Protein AF-A0A926XK43-F1 (afdb_monomer)

Secondary structure (DSSP, 8-state):
--HHHHHHHHHTT---------PPPHHHHHHHHHHHHHHHHHHHHHHHHHHHHHHHHHHHHHHHHHHHHHHHHHHHHHHTEEEE--TTHHHHSPP-SSTTT--SGGGSTTTT--BTTB-TTTEEEEEEEEEEEEEEEEEES--TTSS---TTSGGGGGGEEEEEEEEEEEEEEEE---TTSSS-SSEEEEEEEEEPPPB-TTSPBPPSS-TTTSPPTT-----TTSS-SSHHHHHTT----SSPPPGGGEEEEEEEE------TTTGGGTSPPPPP-B-TTS-BS-EE-----TT---TTEEEEEETTTTEEEEEEEB-THHHHS---TT-GGGSHHHHHHTGGGS-EEEEEEE-S-PPP-

Solvent-accessible surface area (backbone atoms only — not comparable to full-atom values): 19856 Å² total; per-residue (Å²): 139,64,69,68,58,54,58,52,58,61,59,66,69,66,64,76,76,71,73,72,80,75,68,80,50,74,65,56,55,50,50,51,51,52,52,47,51,68,52,50,53,58,52,52,52,50,50,53,54,48,51,53,48,51,53,51,52,48,33,32,53,53,37,42,52,52,42,43,52,44,40,53,51,52,39,58,54,38,37,34,16,37,43,46,52,41,36,63,55,24,54,70,23,45,62,38,94,50,27,90,65,13,0,36,30,52,58,34,72,28,70,62,46,67,42,61,92,33,33,74,92,33,40,36,72,39,48,42,32,33,28,63,43,80,35,74,31,58,41,53,70,60,75,88,71,88,59,78,59,59,33,83,39,82,92,35,38,92,52,23,36,66,44,76,31,53,29,48,37,37,35,26,49,29,50,58,86,65,94,81,54,100,62,68,61,34,16,30,37,35,38,36,54,36,30,50,36,46,59,47,99,86,68,48,66,50,72,90,90,46,92,84,37,39,56,35,55,27,48,51,85,78,56,85,85,50,72,51,97,43,71,65,27,18,62,14,47,43,60,55,35,103,45,71,68,57,57,78,34,48,43,82,72,45,68,37,24,30,63,60,67,33,56,83,93,55,36,77,81,67,48,83,80,66,72,88,46,64,49,100,83,71,45,58,56,46,38,62,26,69,37,72,47,84,93,34,36,35,62,18,54,35,29,30,28,25,51,93,73,29,31,39,36,41,40,41,21,27,27,19,52,54,76,81,43,80,57,54,94,85,56,76,68,75,37,80,70,46,43,65,78,44,47,85,30,42,43,72,30,75,38,77,35,55,28,70,40,66,77,78,132

Mean predicted aligned error: 11.24 Å

Sequence (361 aa):
METLKFLIATRLKQVKVSQSSDGFTLIEILVALLIAFFVITPLLGLAVNLLDTDRREQAKATSEQEIQAAADFIARDLQQAVFIYDPVKGLTRNRSTTSADSGIKDQIPPNTGDISGCKSSNCVPVLAFWKRRRVTDAIARDSASGGGVNCNEPSNAANCDDTFVYSLVTYYLIKDDSSTDPWSSAARIGRFEITDGVKNLKGDYEASGRSRKERRPGFKMFDLNLGGATVAEKMNQWERANETYSANDMQIVVDYIDRTEVDNGQSEKKFQTCPVDLDSNQVNRWTITKPDTTPKPSPGFYVCVNTEKNIARVFLRGNAWARITPIRSGNPDYSNDALKKLSSYFPTATAEVRGIGGLRE

Foldseek 3Di:
DPVVVVVVVVVVVPPPPPPPPPPDDPVNVVVVVVVVCVVVVVVVVVVVVVVVVVLLVVLLVVQQVLQQVLQVVVQVQLQQFAFKAFQPQAQPADADLPLRRFYCNCLDPPNVHAAALGHPQFKFWFIKTKGKDKQALAAFQDPPPVDGQPSLDPVSSVRGGIDIKMKMKIKIWGQDPDPPDPAANAIFIKIAMFIDADAYPVRDFDDPDRVRGHGFFFDDDFDPPRDDPDPNSSRSNDHTDPGDGHSPRMDTSDGQFFPQFDQPVRVVVLDDDDDADQDPVRDGLWHKNQRPSPPGGTQQWIWIDRRVQSKIKIKHKGASVSVVDRDHPPDPCSPPVNCVVCVSRIHMDMDIHHHPNYDDD

pLDDT: mean 81.15, std 15.1, range [42.09, 97.25]

Structure (mmCIF, N/CA/C/O backbone):
data_AF-A0A926XK43-F1
#
_entry.id   AF-A0A926XK43-F1
#
loop_
_atom_site.group_PDB
_atom_site.id
_atom_site.type_symbol
_atom_site.label_atom_id
_atom_site.label_alt_id
_atom_site.label_comp_id
_atom_site.label_asym_id
_atom_site.label_entity_id
_atom_site.label_seq_id
_atom_site.pdbx_PDB_ins_code
_atom_site.Cartn_x
_atom_site.Cartn_y
_atom_site.Cartn_z
_atom_site.occupancy
_atom_site.B_iso_or_equiv
_atom_site.auth_seq_id
_atom_site.auth_comp_id
_atom_site.auth_asym_id
_atom_site.auth_atom_id
_atom_site.pdbx_PDB_model_num
ATOM 1 N N . MET A 1 1 ? -43.534 -69.830 70.136 1.00 54.47 1 MET A N 1
ATOM 2 C CA . MET A 1 1 ? -44.162 -68.572 70.607 1.00 54.47 1 MET A CA 1
ATOM 3 C C . MET A 1 1 ? -43.153 -67.425 70.827 1.00 54.47 1 MET A C 1
ATOM 5 O O . MET A 1 1 ? -43.507 -66.437 71.451 1.00 54.47 1 MET A O 1
ATOM 9 N N . GLU A 1 2 ? -41.935 -67.499 70.269 1.00 55.62 2 GLU A N 1
ATOM 10 C CA . GLU A 1 2 ? -40.860 -66.497 70.471 1.00 55.62 2 GLU A CA 1
ATOM 11 C C . GLU A 1 2 ? -40.450 -65.784 69.164 1.00 55.62 2 GLU A C 1
ATOM 13 O O . GLU A 1 2 ? -40.064 -64.620 69.167 1.00 55.62 2 GLU A O 1
ATOM 18 N N . THR A 1 3 ? -40.627 -66.425 68.006 1.00 51.91 3 THR A N 1
ATOM 19 C CA . THR A 1 3 ? -40.225 -65.881 66.695 1.00 51.91 3 THR A CA 1
ATOM 20 C C . THR A 1 3 ? -41.195 -64.834 66.138 1.00 51.91 3 THR A C 1
ATOM 22 O O . THR A 1 3 ? -40.786 -63.930 65.411 1.00 51.91 3 THR A O 1
ATOM 25 N N . LEU A 1 4 ? -42.472 -64.889 66.536 1.00 54.97 4 LEU A N 1
ATOM 26 C CA . LEU A 1 4 ? -43.483 -63.905 66.129 1.00 54.97 4 LEU A CA 1
ATOM 27 C C . LEU A 1 4 ? -43.254 -62.535 66.796 1.00 54.97 4 LEU A C 1
ATOM 29 O O . LEU A 1 4 ? -43.488 -61.498 66.182 1.00 54.97 4 LEU A O 1
ATOM 33 N N . LYS A 1 5 ? -42.737 -62.523 68.034 1.00 54.84 5 LYS A N 1
ATOM 34 C CA . LYS A 1 5 ? -42.412 -61.287 68.766 1.00 54.84 5 LYS A CA 1
ATOM 35 C C . LYS A 1 5 ? -41.226 -60.549 68.140 1.00 54.84 5 LYS A C 1
ATOM 37 O O . LYS A 1 5 ? -41.223 -59.321 68.112 1.00 54.84 5 LYS A O 1
ATOM 42 N N . PHE A 1 6 ? -40.269 -61.281 67.570 1.00 57.06 6 PHE A N 1
ATOM 43 C CA . PHE A 1 6 ? -39.095 -60.690 66.926 1.00 57.06 6 PHE A CA 1
ATOM 44 C C . PHE A 1 6 ? -39.425 -60.015 65.583 1.00 57.06 6 PHE A C 1
ATOM 46 O O . PHE A 1 6 ? -38.914 -58.932 65.291 1.00 57.06 6 PHE A O 1
ATOM 53 N N . LEU A 1 7 ? -40.340 -60.599 64.800 1.00 56.47 7 LEU A N 1
ATOM 54 C CA . LEU A 1 7 ? -40.802 -60.025 63.528 1.00 56.47 7 LEU A CA 1
ATOM 55 C C . LEU A 1 7 ? -41.692 -58.785 63.723 1.00 56.47 7 LEU A C 1
ATOM 57 O O . LEU A 1 7 ? -41.649 -57.855 62.917 1.00 56.47 7 LEU A O 1
ATOM 61 N N . ILE A 1 8 ? -42.451 -58.722 64.822 1.00 58.59 8 ILE A N 1
ATOM 62 C CA . ILE A 1 8 ? -43.247 -57.534 65.170 1.00 58.59 8 ILE A CA 1
ATOM 63 C C . ILE A 1 8 ? -42.337 -56.405 65.691 1.00 58.59 8 ILE A C 1
ATOM 65 O O . ILE A 1 8 ? -42.516 -55.246 65.316 1.00 58.59 8 ILE A O 1
ATOM 69 N N . ALA A 1 9 ? -41.295 -56.731 66.465 1.00 56.31 9 ALA A N 1
ATOM 70 C CA . ALA A 1 9 ? -40.337 -55.745 66.973 1.00 56.31 9 ALA A CA 1
ATOM 71 C C . ALA A 1 9 ? -39.461 -55.109 65.873 1.00 56.31 9 ALA A C 1
ATOM 73 O O . ALA A 1 9 ? -39.069 -53.948 65.992 1.00 56.31 9 ALA A O 1
ATOM 74 N N . THR A 1 10 ? -39.185 -55.823 64.775 1.00 55.56 10 THR A N 1
ATOM 75 C CA . THR A 1 10 ? -38.412 -55.285 63.637 1.00 55.56 10 THR A CA 1
ATOM 76 C C . THR A 1 10 ? -39.244 -54.410 62.695 1.00 55.56 10 THR A C 1
ATOM 78 O O . THR A 1 10 ? -38.693 -53.498 62.082 1.00 55.56 10 THR A O 1
ATOM 81 N N . ARG A 1 11 ? -40.571 -54.591 62.627 1.00 53.56 11 ARG A N 1
ATOM 82 C CA . ARG A 1 11 ? -41.470 -53.708 61.855 1.00 53.56 11 ARG A CA 1
ATOM 83 C C . ARG A 1 11 ? -41.835 -52.411 62.584 1.00 53.56 11 ARG A C 1
ATOM 85 O O . ARG A 1 11 ? -42.086 -51.407 61.927 1.00 53.56 11 ARG A O 1
ATOM 92 N N . LEU A 1 12 ? -41.781 -52.387 63.917 1.00 53.19 12 LEU A N 1
ATOM 93 C CA . LEU A 1 12 ? -42.040 -51.183 64.727 1.00 53.19 12 LEU A CA 1
ATOM 94 C C . LEU A 1 12 ? -40.863 -50.190 64.783 1.00 53.19 12 LEU A C 1
ATOM 96 O O . LEU A 1 12 ? -41.033 -49.073 65.264 1.00 53.19 12 LEU A O 1
ATOM 100 N N . LYS A 1 13 ? -39.691 -50.554 64.242 1.00 46.94 13 LYS A N 1
ATOM 101 C CA . LYS A 1 13 ? -38.552 -49.640 64.027 1.00 46.94 13 LYS A CA 1
ATOM 102 C C . LYS A 1 13 ? -38.549 -48.944 62.663 1.00 46.94 13 LYS A C 1
ATOM 104 O O . LYS A 1 13 ? -37.651 -48.150 62.403 1.00 46.94 13 LYS A O 1
ATOM 109 N N . GLN A 1 14 ? -39.576 -49.137 61.832 1.00 50.03 14 GLN A N 1
ATOM 110 C CA . GLN A 1 14 ? -39.942 -48.132 60.830 1.00 50.03 14 GLN A CA 1
ATOM 111 C C . GLN A 1 14 ? -40.698 -47.014 61.549 1.00 50.03 14 GLN A C 1
ATOM 113 O O . GLN A 1 14 ? -41.902 -46.826 61.386 1.00 50.03 14 GLN A O 1
ATOM 118 N N . VAL A 1 15 ? -39.963 -46.299 62.405 1.00 52.44 15 VAL A N 1
ATOM 119 C CA . VAL A 1 15 ? -40.362 -44.982 62.880 1.00 52.44 15 VAL A CA 1
ATOM 120 C C . VAL A 1 15 ? -40.677 -44.196 61.622 1.00 52.44 15 VAL A C 1
ATOM 122 O O . VAL A 1 15 ? -39.801 -43.945 60.795 1.00 52.44 15 VAL A O 1
ATOM 125 N N . LYS A 1 16 ? -41.959 -43.882 61.455 1.00 51.62 16 LYS A N 1
ATOM 126 C CA . LYS A 1 16 ? -42.417 -42.848 60.549 1.00 51.62 16 LYS A CA 1
ATOM 127 C C . LYS A 1 16 ? -41.581 -41.609 60.851 1.00 51.62 16 LYS A C 1
ATOM 129 O O . LYS A 1 16 ? -41.901 -40.854 61.764 1.00 51.62 16 LYS A O 1
ATOM 134 N N . VAL A 1 17 ? -40.547 -41.369 60.053 1.00 53.59 17 VAL A N 1
ATOM 135 C CA . VAL A 1 17 ? -40.233 -40.000 59.676 1.00 53.59 17 VAL A CA 1
ATOM 136 C C . VAL A 1 17 ? -41.411 -39.604 58.802 1.00 53.59 17 VAL A C 1
ATOM 138 O O . VAL A 1 17 ? -41.418 -39.796 57.590 1.00 53.59 17 VAL A O 1
ATOM 141 N N . SER A 1 18 ? -42.484 -39.167 59.460 1.00 51.31 18 SER A N 1
ATOM 142 C CA . SER A 1 18 ? -43.430 -38.270 58.831 1.00 51.31 18 SER A CA 1
ATOM 143 C C . SER A 1 18 ? -42.586 -37.062 58.471 1.00 51.31 18 SER A C 1
ATOM 145 O O . SER A 1 18 ? -42.331 -36.223 59.328 1.00 51.31 18 SER A O 1
ATOM 147 N N . GLN A 1 19 ? -42.076 -37.013 57.240 1.00 58.28 19 GLN A N 1
ATOM 148 C CA . GLN A 1 19 ? -41.783 -35.727 56.643 1.00 58.28 19 GLN A CA 1
ATOM 149 C C . GLN A 1 19 ? -43.125 -35.008 56.664 1.00 58.28 19 GLN A C 1
ATOM 151 O O . GLN A 1 19 ? -44.017 -35.316 55.875 1.00 58.28 19 GLN A O 1
ATOM 156 N N . SER A 1 20 ? -43.315 -34.145 57.661 1.00 51.91 20 SER A N 1
ATOM 157 C CA . SER A 1 20 ? -44.242 -33.042 57.532 1.00 51.91 20 SER A CA 1
ATOM 158 C C . SER A 1 20 ? -43.867 -32.392 56.211 1.00 51.91 20 SER A C 1
ATOM 160 O O . SER A 1 20 ? -42.777 -31.847 56.054 1.00 51.91 20 SER A O 1
ATOM 162 N N . SER A 1 21 ? -44.729 -32.549 55.214 1.00 58.91 21 SER A N 1
ATOM 163 C CA . SER A 1 21 ? -44.729 -31.662 54.070 1.00 58.91 21 SER A CA 1
ATOM 164 C C . SER A 1 21 ? -45.171 -30.305 54.607 1.00 58.91 21 SER A C 1
ATOM 166 O O . SER A 1 21 ? -46.336 -29.933 54.475 1.00 58.91 21 SER A O 1
ATOM 168 N N . ASP A 1 22 ? -44.253 -29.620 55.291 1.00 59.16 22 ASP A N 1
ATOM 169 C CA . ASP A 1 22 ? -44.313 -28.183 55.489 1.00 59.16 22 ASP A CA 1
ATOM 170 C C . ASP A 1 22 ? -44.220 -27.605 54.081 1.00 59.16 22 ASP A C 1
ATOM 172 O O . ASP A 1 22 ? -43.150 -27.473 53.487 1.00 59.16 22 ASP A O 1
ATOM 176 N N . GLY A 1 23 ? -45.388 -27.404 53.472 1.00 68.12 23 GLY A N 1
ATOM 177 C CA . GLY A 1 23 ? -45.489 -26.625 52.256 1.00 68.12 23 GLY A CA 1
ATOM 178 C C . GLY A 1 23 ? -44.900 -25.254 52.549 1.00 68.12 23 GLY A C 1
ATOM 179 O O . GLY A 1 23 ? -45.238 -24.643 53.563 1.00 68.12 23 GLY A O 1
ATOM 180 N N . PHE A 1 24 ? -44.005 -24.795 51.677 1.00 73.25 24 PHE A N 1
ATOM 181 C CA . PHE A 1 24 ? -43.413 -23.470 51.788 1.00 73.25 24 PHE A CA 1
ATOM 182 C C . PHE A 1 24 ? -44.502 -22.425 52.018 1.00 73.25 24 PHE A C 1
ATOM 184 O O . PHE A 1 24 ? -45.488 -22.353 51.276 1.00 73.25 24 PHE A O 1
ATOM 191 N N . THR A 1 25 ? -44.327 -21.608 53.052 1.00 85.00 25 THR A N 1
ATOM 192 C CA . THR A 1 25 ? -45.258 -20.513 53.302 1.00 85.00 25 THR A CA 1
ATOM 193 C C . THR A 1 25 ? -45.117 -19.475 52.184 1.00 85.00 25 THR A C 1
ATOM 195 O O . THR A 1 25 ? -44.028 -19.241 51.655 1.00 85.00 25 THR A O 1
ATOM 198 N N . LEU A 1 26 ? -46.219 -18.828 51.796 1.00 86.31 26 LEU A N 1
ATOM 199 C CA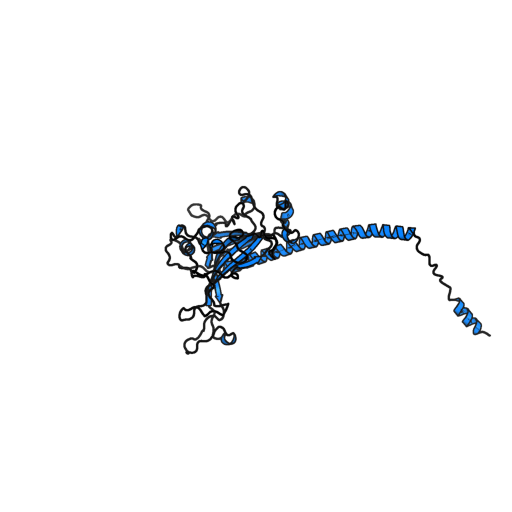 . LEU A 1 26 ? -46.223 -17.857 50.692 1.00 86.31 26 LEU A CA 1
ATOM 200 C C . LEU A 1 26 ? -45.227 -16.701 50.927 1.00 86.31 26 LEU A C 1
ATOM 202 O O . LEU A 1 26 ? -44.647 -16.179 49.978 1.00 86.31 26 LEU A O 1
ATOM 206 N N . ILE A 1 27 ? -44.973 -16.350 52.194 1.00 89.75 27 ILE A N 1
ATOM 207 C CA . ILE A 1 27 ? -43.992 -15.329 52.584 1.00 89.75 27 ILE A CA 1
ATOM 208 C C . ILE A 1 27 ? -42.539 -15.797 52.428 1.00 89.75 27 ILE A C 1
ATOM 210 O O . ILE A 1 27 ? -41.671 -15.001 52.089 1.00 89.75 27 ILE A O 1
ATOM 214 N N . GLU A 1 28 ? -42.263 -17.082 52.613 1.00 87.06 28 GLU A N 1
ATOM 215 C CA . GLU A 1 28 ? -40.923 -17.658 52.484 1.00 87.06 28 GLU A CA 1
ATOM 216 C C . GLU A 1 28 ? -40.512 -17.760 51.011 1.00 87.06 28 GLU A C 1
ATOM 218 O O . GLU A 1 28 ? -39.389 -17.406 50.654 1.00 87.06 28 GLU A O 1
ATOM 223 N N . ILE A 1 29 ? -41.466 -18.096 50.132 1.00 90.88 29 ILE A N 1
ATOM 224 C CA . ILE A 1 29 ? -41.289 -18.000 48.673 1.00 90.88 29 ILE A CA 1
ATOM 225 C C . ILE A 1 29 ? -41.070 -16.541 48.249 1.00 90.88 29 ILE A C 1
ATOM 227 O O . ILE A 1 29 ? -40.206 -16.268 47.415 1.00 90.88 29 ILE A O 1
ATOM 231 N N . LEU A 1 30 ? -41.803 -15.591 48.840 1.00 92.44 30 LEU A N 1
ATOM 232 C CA . LEU A 1 30 ? -41.639 -14.165 48.551 1.00 92.44 30 LEU A CA 1
ATOM 233 C C . LEU A 1 30 ? -40.236 -13.667 48.938 1.00 92.44 30 LEU A C 1
ATOM 235 O O . LEU A 1 30 ? -39.575 -13.018 48.130 1.00 92.44 30 LEU A O 1
ATOM 239 N N . VAL A 1 31 ? -39.759 -13.997 50.143 1.00 93.62 31 VAL A N 1
ATOM 240 C CA . VAL A 1 31 ? -38.422 -13.608 50.621 1.00 93.62 31 VAL A CA 1
ATOM 241 C C . VAL A 1 31 ? -37.326 -14.271 49.786 1.00 93.62 31 VAL A C 1
ATOM 243 O O . VAL A 1 31 ? -36.372 -13.597 49.399 1.00 93.62 31 VAL A O 1
ATOM 246 N N . ALA A 1 32 ? -37.472 -15.554 49.443 1.00 91.69 32 ALA A N 1
ATOM 247 C CA . ALA A 1 32 ? -36.519 -16.258 48.589 1.00 91.69 32 ALA A CA 1
ATOM 248 C C . ALA A 1 32 ? -36.401 -15.613 47.197 1.00 91.69 32 ALA A C 1
ATOM 250 O O . ALA A 1 32 ? -35.290 -15.434 46.697 1.00 91.69 32 ALA A O 1
ATOM 251 N N . LEU A 1 33 ? -37.521 -15.199 46.595 1.00 92.88 33 LEU A N 1
ATOM 252 C CA . LEU A 1 33 ? -37.538 -14.504 45.302 1.00 92.88 33 LEU A CA 1
ATOM 253 C C . LEU A 1 33 ? -36.868 -13.125 45.401 1.00 92.88 33 LEU A C 1
ATOM 255 O O . LEU A 1 33 ? -36.101 -12.737 44.521 1.00 92.88 33 LEU A O 1
ATOM 259 N N . LEU A 1 34 ? -37.092 -12.416 46.507 1.00 95.50 34 LEU A N 1
ATOM 260 C CA . LEU A 1 34 ? -36.501 -11.106 46.773 1.00 95.50 34 LEU A CA 1
ATOM 261 C C . LEU A 1 34 ? -34.970 -11.200 46.930 1.00 95.50 34 LEU A C 1
ATOM 263 O O . LEU A 1 34 ? -34.229 -10.435 46.312 1.00 95.50 34 LEU A O 1
ATOM 267 N N . ILE A 1 35 ? -34.484 -12.194 47.680 1.00 95.12 35 ILE A N 1
ATOM 268 C CA . ILE A 1 35 ? -33.046 -12.471 47.812 1.00 95.12 35 ILE A CA 1
ATOM 269 C C . ILE A 1 35 ? -32.456 -12.890 46.460 1.00 95.12 35 ILE A C 1
ATOM 271 O O . ILE A 1 35 ? -31.401 -12.386 46.073 1.00 95.12 35 ILE A O 1
ATOM 275 N N . ALA A 1 36 ? -33.143 -13.753 45.704 1.00 94.38 36 ALA A N 1
ATOM 276 C CA . ALA A 1 36 ? -32.694 -14.164 44.377 1.00 94.38 36 ALA A CA 1
ATOM 277 C C . ALA A 1 36 ? -32.554 -12.964 43.428 1.00 94.38 36 ALA A C 1
ATOM 279 O O . ALA A 1 36 ? -31.547 -12.853 42.733 1.00 94.38 36 ALA A O 1
ATOM 280 N N . PHE A 1 37 ? -33.501 -12.022 43.443 1.00 95.25 37 PHE A N 1
ATOM 281 C CA . PHE A 1 37 ? -33.418 -10.796 42.649 1.00 95.25 37 PHE A CA 1
ATOM 282 C C . PHE A 1 37 ? -32.197 -9.942 43.021 1.00 95.25 37 PHE A C 1
ATOM 284 O O . PHE A 1 37 ? -31.469 -9.484 42.133 1.00 95.25 37 PHE A O 1
ATOM 291 N N . PHE A 1 38 ? -31.927 -9.772 44.319 1.00 95.12 38 PHE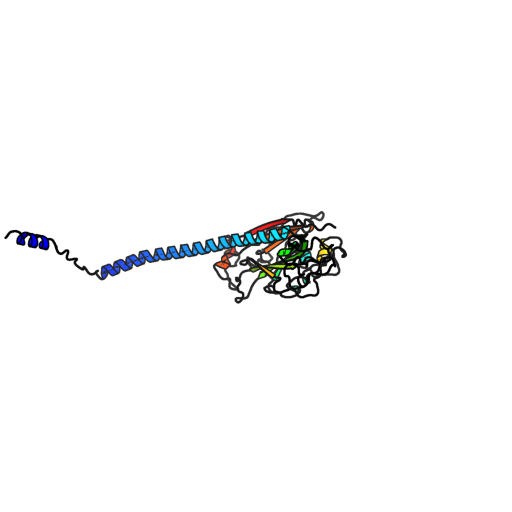 A N 1
ATOM 292 C CA . PHE A 1 38 ? -30.766 -9.014 44.788 1.00 95.12 38 PHE A CA 1
ATOM 293 C C . PHE A 1 38 ? -29.424 -9.671 44.465 1.00 95.12 38 PHE A C 1
ATOM 295 O O . PHE A 1 38 ? -28.435 -8.958 44.329 1.00 95.12 38 PHE A O 1
ATOM 302 N N . VAL A 1 39 ? -29.374 -10.995 44.314 1.00 95.69 39 VAL A N 1
ATOM 303 C CA . VAL A 1 39 ? -28.147 -11.720 43.946 1.00 95.69 39 VAL A CA 1
ATOM 304 C C . VAL A 1 39 ? -27.961 -11.787 42.428 1.00 95.69 39 VAL A C 1
ATOM 306 O O . VAL A 1 39 ? -26.866 -11.541 41.927 1.00 95.69 39 VAL A O 1
ATOM 309 N N . ILE A 1 40 ? -29.019 -12.085 41.670 1.00 95.38 40 ILE A N 1
ATOM 310 C CA . ILE A 1 40 ? -28.939 -12.282 40.214 1.00 95.38 40 ILE A CA 1
ATOM 311 C C . ILE A 1 40 ? -28.643 -10.966 39.491 1.00 95.38 40 ILE A C 1
ATOM 313 O O . ILE A 1 40 ? -27.828 -10.947 38.571 1.00 95.38 40 ILE A O 1
ATOM 317 N N . THR A 1 41 ? -29.257 -9.858 39.911 1.00 95.31 41 THR A N 1
ATOM 318 C CA . THR A 1 41 ? -29.086 -8.551 39.254 1.00 95.31 41 THR A CA 1
ATOM 319 C C . THR A 1 41 ? -27.620 -8.082 39.203 1.00 95.31 41 THR A C 1
ATOM 321 O O . THR A 1 41 ? -27.143 -7.779 38.106 1.00 95.31 41 THR A O 1
ATOM 324 N N . PRO A 1 42 ? -26.854 -8.044 40.315 1.00 95.12 42 PRO A N 1
ATOM 325 C CA . PRO A 1 42 ? -25.449 -7.640 40.267 1.00 95.12 42 PRO A CA 1
ATOM 326 C C . PRO A 1 42 ? -24.564 -8.653 39.534 1.00 95.12 42 PRO A C 1
ATOM 328 O O . PRO A 1 42 ? -23.622 -8.239 38.863 1.00 95.12 42 PRO A O 1
ATOM 331 N N . LEU A 1 43 ? -24.868 -9.957 39.599 1.00 95.81 43 LEU A N 1
ATOM 332 C CA . LEU A 1 43 ? -24.131 -10.977 38.843 1.00 95.81 43 LEU A CA 1
ATOM 333 C C . LEU A 1 43 ? -24.316 -10.806 37.332 1.00 95.81 43 LEU A C 1
ATOM 335 O O . LEU A 1 43 ? -23.340 -10.866 36.585 1.00 95.81 43 LEU A O 1
ATOM 339 N N . LEU A 1 44 ? -25.545 -10.541 36.881 1.00 95.19 44 LEU A N 1
ATOM 340 C CA . LEU A 1 44 ? -25.827 -10.262 35.476 1.00 95.19 44 LEU A CA 1
ATOM 341 C C . LEU A 1 44 ? -25.155 -8.957 35.030 1.00 95.19 44 LEU A C 1
ATOM 343 O O . LEU A 1 44 ? -24.565 -8.909 33.954 1.00 95.19 44 LEU A O 1
ATOM 347 N N . GLY A 1 45 ? -25.177 -7.924 35.877 1.00 92.81 45 GLY A N 1
ATOM 348 C CA . GLY A 1 45 ? -24.465 -6.671 35.622 1.00 92.81 45 GLY A CA 1
ATOM 349 C C . GLY A 1 45 ? -22.953 -6.868 35.485 1.00 92.81 45 GLY A C 1
ATOM 350 O O . GLY A 1 45 ? -22.343 -6.346 34.552 1.00 92.81 45 GLY A O 1
ATOM 351 N N . LEU A 1 46 ? -22.342 -7.664 36.367 1.00 95.62 46 LEU A N 1
ATOM 352 C CA . LEU A 1 46 ? -20.928 -8.029 36.269 1.00 95.62 46 LEU A CA 1
ATOM 353 C C . LEU A 1 46 ? -20.638 -8.783 34.965 1.00 95.62 46 LEU A C 1
ATOM 355 O O . LEU A 1 46 ? -19.671 -8.455 34.283 1.00 95.62 46 LEU A O 1
ATOM 359 N N . ALA A 1 47 ? -21.477 -9.757 34.605 1.00 94.94 47 ALA A N 1
ATOM 360 C CA . ALA A 1 47 ? -21.302 -10.548 33.391 1.00 94.94 47 ALA A CA 1
ATOM 361 C C . ALA A 1 47 ? -21.344 -9.679 32.125 1.00 94.94 47 ALA A C 1
ATOM 363 O O . ALA A 1 47 ? -20.483 -9.824 31.262 1.00 94.94 47 ALA A O 1
ATOM 364 N N . VAL A 1 48 ? -22.288 -8.736 32.031 1.00 93.06 48 VAL A N 1
ATOM 365 C CA . VAL A 1 48 ? -22.363 -7.791 30.902 1.00 93.06 48 VAL A CA 1
ATOM 366 C C . VAL A 1 48 ? -21.111 -6.917 30.835 1.00 93.06 48 VAL A C 1
ATOM 368 O O . VAL A 1 48 ? -20.503 -6.810 29.774 1.00 93.06 48 VAL A O 1
ATOM 371 N N . ASN A 1 49 ? -20.668 -6.363 31.967 1.00 93.19 49 ASN A N 1
ATOM 372 C CA . ASN A 1 49 ? -19.451 -5.548 32.012 1.00 93.19 49 ASN A CA 1
ATOM 373 C C . ASN A 1 49 ? -18.198 -6.340 31.601 1.00 93.19 49 ASN A C 1
ATOM 375 O O . ASN A 1 49 ? -17.324 -5.802 30.916 1.00 93.19 49 ASN A O 1
ATOM 379 N N . LEU A 1 50 ? -18.107 -7.613 31.999 1.00 94.56 50 LEU A N 1
ATOM 380 C CA . LEU A 1 50 ? -17.005 -8.492 31.616 1.00 94.56 50 LEU A CA 1
ATOM 381 C C . LEU A 1 50 ? -17.029 -8.778 30.111 1.00 94.56 50 LEU A C 1
ATOM 383 O O . LEU A 1 50 ? -15.997 -8.646 29.463 1.00 94.56 50 LEU A O 1
ATOM 387 N N . LEU A 1 51 ? -18.197 -9.109 29.551 1.00 92.19 51 LEU A N 1
ATOM 388 C CA . LEU A 1 51 ? -18.362 -9.362 28.116 1.00 92.19 51 LEU A CA 1
ATOM 389 C C . LEU A 1 51 ? -18.047 -8.124 27.271 1.00 92.19 51 LEU A C 1
ATOM 391 O O . LEU A 1 51 ? -17.401 -8.235 26.231 1.00 92.19 51 LEU A O 1
ATOM 395 N N . ASP A 1 52 ? -18.470 -6.940 27.713 1.00 90.25 52 ASP A N 1
ATOM 396 C CA . ASP A 1 52 ? -18.155 -5.688 27.024 1.00 90.25 52 ASP A CA 1
ATOM 397 C C . ASP A 1 52 ? -16.661 -5.363 27.088 1.00 90.25 52 ASP A C 1
ATOM 399 O O . ASP A 1 52 ? -16.088 -4.879 26.110 1.00 90.25 52 ASP A O 1
ATOM 403 N N . THR A 1 53 ? -16.016 -5.647 28.221 1.00 91.56 53 THR A N 1
ATOM 404 C CA . THR A 1 53 ? -14.565 -5.485 28.371 1.00 91.56 53 THR A CA 1
ATOM 405 C C . THR A 1 53 ? -13.818 -6.454 27.460 1.00 91.56 53 THR A C 1
ATOM 407 O O . THR A 1 53 ? -12.953 -6.020 26.704 1.00 91.56 53 THR A O 1
ATOM 410 N N . ASP A 1 54 ? -14.198 -7.732 27.458 1.00 93.50 54 ASP A N 1
ATOM 411 C CA . ASP A 1 54 ? -13.603 -8.766 26.609 1.00 93.50 54 ASP A CA 1
ATOM 412 C C . ASP A 1 54 ? -13.728 -8.415 25.120 1.00 93.50 54 ASP A C 1
ATOM 414 O O . ASP A 1 54 ? -12.733 -8.382 24.399 1.00 93.50 54 ASP A O 1
ATOM 418 N N . ARG A 1 55 ? -14.920 -7.997 24.670 1.00 90.75 55 ARG A N 1
ATOM 419 C CA . ARG A 1 55 ? -15.137 -7.532 23.289 1.00 90.75 55 ARG A CA 1
ATOM 420 C C . ARG A 1 55 ? -14.254 -6.346 22.912 1.00 90.75 55 ARG A C 1
ATOM 422 O O . ARG A 1 55 ? -13.746 -6.288 21.791 1.00 90.75 55 ARG A O 1
ATOM 429 N N . ARG A 1 56 ? -14.089 -5.377 23.816 1.00 91.00 56 ARG A N 1
ATOM 430 C CA . ARG A 1 56 ? -13.254 -4.189 23.578 1.00 91.00 56 ARG A CA 1
ATOM 431 C C . ARG A 1 56 ? -11.778 -4.549 23.491 1.00 91.00 56 ARG A C 1
ATOM 433 O O . ARG A 1 56 ? -11.106 -4.066 22.583 1.00 91.00 56 ARG A O 1
ATOM 440 N N . GLU A 1 57 ? -11.285 -5.388 24.394 1.00 92.75 57 GLU A N 1
ATOM 441 C CA . GLU A 1 57 ? -9.886 -5.821 24.388 1.00 92.75 57 GLU A CA 1
ATOM 442 C C . GLU A 1 57 ? -9.580 -6.732 23.194 1.00 92.75 57 GLU A C 1
ATOM 444 O O . GLU A 1 57 ? -8.562 -6.547 22.527 1.00 92.75 57 GLU A O 1
ATOM 449 N N . GLN A 1 58 ? -10.508 -7.617 22.820 1.00 93.88 58 GLN A N 1
ATOM 450 C CA . GLN A 1 58 ? -10.394 -8.415 21.602 1.00 93.88 58 GLN A CA 1
ATOM 451 C C . GLN A 1 58 ? -10.311 -7.526 20.352 1.00 93.88 58 GLN A C 1
ATOM 453 O O . GLN A 1 58 ? -9.422 -7.708 19.522 1.00 93.88 58 GLN A O 1
ATOM 458 N N . ALA A 1 59 ? -11.187 -6.523 20.223 1.00 90.75 59 ALA A N 1
ATOM 459 C CA . ALA A 1 59 ? -11.189 -5.622 19.069 1.00 90.75 59 ALA A CA 1
ATOM 460 C C . ALA A 1 59 ? -9.875 -4.835 18.918 1.00 90.75 59 ALA A C 1
ATOM 462 O O . ALA A 1 59 ? -9.427 -4.609 17.787 1.00 90.75 59 ALA A O 1
ATOM 463 N N . LYS A 1 60 ? -9.251 -4.437 20.034 1.00 92.25 60 LYS A N 1
ATOM 464 C CA . LYS A 1 60 ? -7.937 -3.775 20.046 1.00 92.25 60 LYS A CA 1
ATOM 465 C C . LYS A 1 60 ? -6.833 -4.737 19.624 1.00 92.25 60 LYS A C 1
ATOM 467 O O . LYS A 1 60 ? -6.147 -4.451 18.647 1.00 92.25 60 LYS A O 1
ATOM 472 N N . ALA A 1 61 ? -6.728 -5.891 20.286 1.00 95.19 61 ALA A N 1
ATOM 473 C CA . ALA A 1 61 ? -5.684 -6.878 20.021 1.00 95.19 61 ALA A CA 1
ATOM 474 C C . ALA A 1 61 ? -5.721 -7.386 18.569 1.00 95.19 61 ALA A C 1
ATOM 476 O O . ALA A 1 61 ? -4.690 -7.461 17.903 1.00 95.19 61 ALA A O 1
ATOM 477 N N . THR A 1 62 ? -6.916 -7.668 18.037 1.00 95.06 62 THR A N 1
ATOM 478 C CA . THR A 1 62 ? -7.077 -8.069 16.632 1.00 95.06 62 THR A CA 1
ATOM 479 C C . THR A 1 62 ? -6.654 -6.955 15.677 1.00 95.06 62 THR A C 1
ATOM 481 O O . THR A 1 62 ? -5.921 -7.212 14.726 1.00 95.06 62 THR A O 1
ATOM 484 N N . SER A 1 63 ? -7.061 -5.709 15.935 1.00 94.38 63 SER A N 1
ATOM 485 C CA . SER A 1 63 ? -6.648 -4.572 15.101 1.00 94.38 63 SER A CA 1
ATOM 486 C C . SER A 1 63 ? -5.138 -4.336 15.144 1.00 94.38 63 SER A C 1
ATOM 488 O O . SER A 1 63 ? -4.544 -4.079 14.107 1.00 94.38 63 SER A O 1
ATOM 490 N N . GLU A 1 64 ? -4.496 -4.446 16.308 1.00 95.25 64 GLU A N 1
ATOM 491 C CA . GLU A 1 64 ? -3.035 -4.339 16.435 1.00 95.25 64 GLU A CA 1
ATOM 492 C C . GLU A 1 64 ? -2.317 -5.390 15.587 1.00 95.25 64 GLU A C 1
ATOM 494 O O . GLU A 1 64 ? -1.425 -5.056 14.804 1.00 95.25 64 GLU A O 1
ATOM 499 N N . GLN A 1 65 ? -2.752 -6.648 15.687 1.00 96.56 65 GLN A N 1
ATOM 500 C CA . GLN A 1 65 ? -2.175 -7.745 14.918 1.00 96.56 65 GLN A CA 1
ATOM 501 C C . GLN A 1 65 ? -2.369 -7.557 13.408 1.00 96.56 65 GLN A C 1
ATOM 503 O O . GLN A 1 65 ? -1.425 -7.750 12.642 1.00 96.56 65 GLN A O 1
ATOM 508 N N . GLU A 1 66 ? -3.569 -7.174 12.965 1.00 95.88 66 GLU A N 1
ATOM 509 C CA . GLU A 1 66 ? -3.859 -6.953 11.544 1.00 95.88 66 GLU A CA 1
ATOM 510 C C . GLU A 1 66 ? -3.058 -5.777 10.968 1.00 95.88 66 GLU A C 1
ATOM 512 O O . GLU A 1 66 ? -2.515 -5.882 9.868 1.00 95.88 66 GLU A O 1
ATOM 517 N N . ILE A 1 67 ? -2.925 -4.678 11.716 1.00 96.00 67 ILE A N 1
ATOM 518 C CA . ILE A 1 67 ? -2.168 -3.498 11.279 1.00 96.00 67 ILE A CA 1
ATOM 519 C C . ILE A 1 67 ? -0.668 -3.794 11.217 1.00 96.00 67 ILE A C 1
ATOM 521 O O . ILE A 1 67 ? -0.011 -3.394 10.252 1.00 96.00 67 ILE A O 1
ATOM 525 N N . GLN A 1 68 ? -0.128 -4.551 12.175 1.00 96.56 68 GLN A N 1
ATOM 526 C CA . GLN A 1 68 ? 1.259 -5.011 12.116 1.00 96.56 68 GLN A CA 1
ATOM 527 C C . GLN A 1 68 ? 1.483 -5.954 10.926 1.00 96.56 68 GLN A C 1
ATOM 529 O O . GLN A 1 68 ? 2.424 -5.766 10.156 1.00 96.56 68 GLN A O 1
ATOM 534 N N . ALA A 1 69 ? 0.588 -6.923 10.712 1.00 97.25 69 ALA A N 1
ATOM 535 C CA . ALA A 1 69 ? 0.680 -7.851 9.587 1.00 97.25 69 ALA A CA 1
ATOM 536 C C . ALA A 1 69 ? 0.597 -7.130 8.230 1.00 97.25 69 ALA A C 1
ATOM 538 O O . ALA A 1 69 ? 1.329 -7.483 7.300 1.00 97.25 69 ALA A O 1
ATOM 539 N N . ALA A 1 70 ? -0.251 -6.104 8.119 1.00 97.06 70 ALA A N 1
ATOM 540 C CA . ALA A 1 70 ? -0.355 -5.259 6.936 1.00 97.06 70 ALA A CA 1
ATOM 541 C C . ALA A 1 70 ? 0.926 -4.442 6.706 1.00 97.06 70 ALA A C 1
ATOM 543 O O . ALA A 1 70 ? 1.434 -4.415 5.583 1.00 97.06 70 ALA A O 1
ATOM 544 N N . ALA A 1 71 ? 1.488 -3.830 7.754 1.00 96.50 71 ALA A N 1
ATOM 545 C CA . ALA A 1 71 ? 2.756 -3.106 7.664 1.00 96.50 71 ALA A CA 1
ATOM 546 C C . ALA A 1 71 ? 3.894 -4.032 7.211 1.00 96.50 71 ALA A C 1
ATOM 548 O O . ALA A 1 71 ? 4.622 -3.696 6.277 1.00 96.50 71 ALA A O 1
ATOM 549 N N . ASP A 1 72 ? 3.990 -5.230 7.792 1.00 97.19 72 ASP A N 1
ATOM 550 C CA . ASP A 1 72 ? 4.989 -6.234 7.423 1.00 97.19 72 ASP A CA 1
ATOM 551 C C . ASP A 1 72 ? 4.795 -6.743 5.986 1.00 97.19 72 ASP A C 1
ATOM 553 O O . ASP A 1 72 ? 5.763 -7.026 5.277 1.00 97.19 72 ASP A O 1
ATOM 557 N N . PHE A 1 73 ? 3.546 -6.867 5.530 1.00 96.56 73 PHE A N 1
ATOM 558 C CA . PHE A 1 73 ? 3.231 -7.251 4.156 1.00 96.56 73 PHE A CA 1
ATOM 559 C C . PHE A 1 73 ? 3.689 -6.190 3.151 1.00 96.56 73 PHE A C 1
ATOM 561 O O . PHE A 1 73 ? 4.397 -6.528 2.201 1.00 96.56 73 PHE A O 1
ATOM 568 N N . ILE A 1 74 ? 3.362 -4.914 3.389 1.00 96.69 74 ILE A N 1
ATOM 569 C CA . ILE A 1 74 ? 3.825 -3.792 2.557 1.00 96.69 74 ILE A CA 1
ATOM 570 C C . ILE A 1 74 ? 5.356 -3.704 2.593 1.00 96.69 74 ILE A C 1
ATOM 572 O O . ILE A 1 74 ? 5.992 -3.510 1.558 1.00 96.69 74 ILE A O 1
ATOM 576 N N . ALA A 1 75 ? 5.961 -3.903 3.766 1.00 95.94 75 ALA A N 1
ATOM 577 C CA . ALA A 1 75 ? 7.406 -3.880 3.943 1.00 95.94 75 ALA A CA 1
ATOM 578 C C . ALA A 1 75 ? 8.116 -4.952 3.101 1.00 95.94 75 ALA A C 1
ATOM 580 O O . ALA A 1 75 ? 9.084 -4.644 2.407 1.00 95.94 75 ALA A O 1
ATOM 581 N N . ARG A 1 76 ? 7.622 -6.197 3.103 1.00 95.00 76 ARG A N 1
ATOM 582 C CA . ARG A 1 76 ? 8.163 -7.278 2.257 1.00 95.00 76 ARG A CA 1
ATOM 583 C C . ARG A 1 76 ? 8.055 -6.963 0.767 1.00 95.00 76 ARG A C 1
ATOM 585 O O . ARG A 1 76 ? 8.971 -7.274 0.008 1.00 95.00 76 ARG A O 1
ATOM 592 N N . ASP A 1 77 ? 6.963 -6.332 0.354 1.00 95.00 77 ASP A N 1
ATOM 593 C CA . ASP A 1 77 ? 6.763 -5.912 -1.032 1.00 95.00 77 ASP A CA 1
ATOM 594 C C . ASP A 1 77 ? 7.752 -4.791 -1.420 1.00 95.00 77 ASP A C 1
ATOM 596 O O . ASP A 1 77 ? 8.381 -4.853 -2.480 1.00 95.00 77 ASP A O 1
ATOM 600 N N . LEU A 1 78 ? 7.990 -3.833 -0.517 1.00 94.94 78 LEU A N 1
ATOM 601 C CA . LEU A 1 78 ? 8.970 -2.755 -0.691 1.00 94.94 78 LEU A CA 1
ATOM 602 C C . LEU A 1 78 ? 10.425 -3.234 -0.695 1.00 94.94 78 LEU A C 1
ATOM 604 O O . LEU A 1 78 ? 11.257 -2.636 -1.371 1.00 94.94 78 LEU A O 1
ATOM 608 N N . GLN A 1 79 ? 10.764 -4.323 -0.001 1.00 94.00 79 GLN A N 1
ATOM 609 C CA . GLN A 1 79 ? 12.121 -4.893 -0.057 1.00 94.00 79 GLN A CA 1
ATOM 610 C C . GLN A 1 79 ? 12.499 -5.316 -1.484 1.00 94.00 79 GLN A C 1
ATOM 612 O O . GLN A 1 79 ? 13.665 -5.230 -1.879 1.00 94.00 79 GLN A O 1
ATOM 617 N N . GLN A 1 80 ? 11.508 -5.733 -2.276 1.00 92.88 80 GLN A N 1
ATOM 618 C CA . GLN A 1 80 ? 11.671 -6.114 -3.680 1.00 92.88 80 GLN A CA 1
ATOM 619 C C . GLN A 1 80 ? 11.594 -4.917 -4.636 1.00 92.88 80 GLN A C 1
ATOM 621 O O . GLN A 1 80 ? 11.713 -5.105 -5.853 1.00 92.88 80 GLN A O 1
ATOM 626 N N . ALA A 1 81 ? 11.397 -3.704 -4.109 1.00 94.69 81 ALA A N 1
ATOM 627 C CA . ALA A 1 81 ? 11.261 -2.507 -4.912 1.00 94.69 81 ALA A CA 1
ATOM 628 C C . ALA A 1 81 ? 12.568 -2.162 -5.629 1.00 94.69 81 ALA A C 1
ATOM 630 O O . ALA A 1 81 ? 13.673 -2.190 -5.078 1.00 94.69 81 ALA A O 1
ATOM 631 N N . VAL A 1 82 ? 12.384 -1.818 -6.890 1.00 94.12 82 VAL A N 1
ATOM 632 C CA . VAL A 1 82 ? 13.389 -1.423 -7.862 1.00 94.12 82 VAL A CA 1
ATOM 633 C C . VAL A 1 82 ? 13.438 0.088 -8.001 1.00 94.12 82 VAL A C 1
ATOM 635 O O . VAL A 1 82 ? 14.509 0.679 -8.100 1.00 94.12 82 VAL A O 1
ATOM 638 N N . PHE A 1 83 ? 12.258 0.695 -7.966 1.00 94.75 83 PHE A N 1
ATOM 639 C CA . PHE A 1 83 ? 12.059 2.128 -8.003 1.00 94.75 83 PHE A CA 1
ATOM 640 C C . PHE A 1 83 ? 10.777 2.455 -7.246 1.00 94.75 83 PHE A C 1
ATOM 642 O O . PHE A 1 83 ? 9.738 1.859 -7.534 1.00 94.75 83 PHE A O 1
ATOM 649 N N . ILE A 1 84 ? 10.840 3.393 -6.306 1.00 95.75 84 ILE A N 1
ATOM 650 C CA . ILE A 1 84 ? 9.677 3.893 -5.568 1.00 95.75 84 ILE A CA 1
ATOM 651 C C . ILE A 1 84 ? 9.336 5.280 -6.106 1.00 95.75 84 ILE A C 1
ATOM 653 O O . ILE A 1 84 ? 10.206 6.144 -6.188 1.00 95.75 84 ILE A O 1
ATOM 657 N N . TYR A 1 85 ? 8.076 5.491 -6.481 1.00 95.06 85 TYR A N 1
ATOM 658 C CA . TYR A 1 85 ? 7.623 6.781 -6.988 1.00 95.06 85 TYR A CA 1
ATOM 659 C C . TYR A 1 85 ? 7.587 7.824 -5.878 1.00 95.06 85 TYR A C 1
ATOM 661 O O . TYR A 1 85 ? 7.125 7.560 -4.768 1.00 95.06 85 TYR A O 1
ATOM 669 N N . ASP A 1 86 ? 8.003 9.039 -6.226 1.00 92.69 86 ASP A N 1
ATOM 670 C CA . ASP A 1 86 ? 7.800 10.201 -5.374 1.00 92.69 86 ASP A CA 1
ATOM 671 C C . ASP A 1 86 ? 6.289 10.491 -5.248 1.00 92.69 86 ASP A C 1
ATOM 673 O O . ASP A 1 86 ? 5.613 10.662 -6.268 1.00 92.69 86 ASP A O 1
ATOM 677 N N . PRO A 1 87 ? 5.744 10.582 -4.027 1.00 88.38 87 PRO A N 1
ATOM 678 C CA . PRO A 1 87 ? 4.353 10.927 -3.787 1.00 88.38 87 PRO A CA 1
ATOM 679 C C . PRO A 1 87 ? 3.864 12.198 -4.471 1.00 88.38 87 PRO A C 1
ATOM 681 O O . PRO A 1 87 ? 2.759 12.224 -5.002 1.00 88.38 87 PRO A O 1
ATOM 684 N N . VAL A 1 88 ? 4.669 13.259 -4.459 1.00 86.06 88 VAL A N 1
ATOM 685 C CA . VAL A 1 88 ? 4.275 14.578 -4.950 1.00 86.06 88 VAL A CA 1
ATOM 686 C C . VAL A 1 88 ? 4.453 14.631 -6.459 1.00 86.06 88 VAL A C 1
ATOM 688 O O . VAL A 1 88 ? 3.517 14.971 -7.173 1.00 86.06 88 VAL A O 1
ATOM 691 N N . LYS A 1 89 ? 5.626 14.274 -6.979 1.00 86.75 89 LYS A N 1
ATOM 692 C CA . LYS A 1 89 ? 5.897 14.375 -8.422 1.00 86.75 89 LYS A CA 1
ATOM 693 C C . LYS A 1 89 ? 5.298 13.211 -9.209 1.00 86.75 89 LYS A C 1
ATOM 695 O O . LYS A 1 89 ? 4.694 13.436 -10.249 1.00 86.75 89 LYS A O 1
ATOM 700 N N . GLY A 1 90 ? 5.436 11.987 -8.706 1.00 88.75 90 GLY A N 1
ATOM 701 C CA . GLY A 1 90 ? 5.018 10.771 -9.400 1.00 88.75 90 GLY A CA 1
ATOM 702 C C . GLY A 1 90 ? 3.515 10.509 -9.327 1.00 88.75 90 GLY A C 1
ATOM 703 O O . GLY A 1 90 ? 2.919 10.170 -10.344 1.00 88.75 90 GLY A O 1
ATOM 704 N N . LEU A 1 91 ? 2.882 10.680 -8.158 1.00 91.25 91 LEU A N 1
ATOM 705 C CA . LEU A 1 91 ? 1.480 10.262 -7.959 1.00 91.25 91 LEU A CA 1
ATOM 706 C C . LEU A 1 91 ? 0.441 11.376 -8.140 1.00 91.25 91 LEU A C 1
ATOM 708 O O . LEU A 1 91 ? -0.731 11.070 -8.355 1.00 91.25 91 LEU A O 1
ATOM 712 N N . THR A 1 92 ? 0.825 12.657 -8.069 1.00 88.88 92 THR A N 1
ATOM 713 C CA . THR A 1 92 ? -0.146 13.763 -8.224 1.00 88.88 92 THR A CA 1
ATOM 714 C C . THR A 1 92 ? -0.223 14.343 -9.636 1.00 88.88 92 THR A C 1
ATOM 716 O O . THR A 1 92 ? -1.220 14.992 -9.967 1.00 88.88 92 THR A O 1
ATOM 719 N N . ARG A 1 93 ? 0.789 14.092 -10.477 1.00 92.50 93 ARG A N 1
ATOM 720 C CA . ARG A 1 93 ? 0.893 14.625 -11.842 1.00 92.50 93 ARG A CA 1
ATOM 721 C C . ARG A 1 93 ? 0.482 13.585 -12.877 1.00 92.50 93 ARG A C 1
ATOM 723 O O . ARG A 1 93 ? 0.747 12.395 -12.711 1.00 92.50 93 ARG A O 1
ATOM 730 N N . ASN A 1 94 ? -0.154 14.053 -13.946 1.00 94.00 94 ASN A N 1
ATOM 731 C CA . ASN A 1 94 ? -0.447 13.232 -15.117 1.00 94.00 94 ASN A CA 1
ATOM 732 C C . ASN A 1 94 ? 0.818 13.043 -15.957 1.00 94.00 94 ASN A C 1
ATOM 734 O O . ASN A 1 94 ? 1.786 13.801 -15.828 1.00 94.00 94 ASN A O 1
ATOM 738 N N . ARG A 1 95 ? 0.785 12.064 -16.854 1.00 93.38 95 ARG A N 1
ATOM 739 C CA . ARG A 1 95 ? 1.841 11.865 -17.832 1.00 93.38 95 ARG A CA 1
ATOM 740 C C . ARG A 1 95 ? 2.000 13.107 -18.708 1.00 93.38 95 ARG A C 1
ATOM 742 O O . ARG A 1 95 ? 1.026 13.691 -19.179 1.00 93.38 95 ARG A O 1
ATOM 749 N N . SER A 1 96 ? 3.250 13.473 -18.962 1.00 92.00 96 SER A N 1
ATOM 750 C CA . SER A 1 96 ? 3.628 14.557 -19.864 1.00 92.00 96 SER A CA 1
ATOM 751 C C . SER A 1 96 ? 4.770 14.109 -20.769 1.00 92.00 96 SER A C 1
ATOM 753 O O . SER A 1 96 ? 5.593 13.279 -20.389 1.00 92.00 96 SER A O 1
ATOM 755 N N . THR A 1 97 ? 4.848 14.683 -21.967 1.00 85.56 97 THR A N 1
ATOM 756 C CA . THR A 1 97 ? 6.026 14.545 -22.838 1.00 85.56 97 THR A CA 1
ATOM 757 C C . THR A 1 97 ? 7.227 15.334 -22.313 1.00 85.56 97 THR A C 1
ATOM 759 O O . THR A 1 97 ? 8.349 15.112 -22.758 1.00 85.56 97 THR A O 1
ATOM 762 N N . THR A 1 98 ? 7.007 16.260 -21.375 1.00 90.94 98 THR A N 1
ATOM 763 C CA . THR A 1 98 ? 8.067 16.983 -20.667 1.00 90.94 98 THR A CA 1
ATOM 764 C C . THR A 1 98 ? 8.468 16.194 -19.423 1.00 90.94 98 THR A C 1
ATOM 766 O O . THR A 1 98 ? 7.706 16.120 -18.457 1.00 90.94 98 THR A O 1
ATOM 769 N N . SER A 1 99 ? 9.678 15.630 -19.428 1.00 88.75 99 SER A N 1
ATOM 770 C CA . SER A 1 99 ? 10.169 14.705 -18.394 1.00 88.75 99 SER A CA 1
ATOM 771 C C . SER A 1 99 ? 10.085 15.259 -16.964 1.00 88.75 99 SER A C 1
ATOM 773 O O . SER A 1 99 ? 9.714 14.534 -16.043 1.00 88.75 99 SER A O 1
ATOM 775 N N . ALA A 1 100 ? 10.362 16.554 -16.779 1.00 88.81 100 ALA A N 1
ATOM 776 C CA . ALA A 1 100 ? 10.361 17.223 -15.475 1.00 88.81 100 ALA A CA 1
ATOM 777 C C . ALA A 1 100 ? 8.958 17.391 -14.851 1.00 88.81 100 ALA A C 1
ATOM 779 O O . ALA A 1 100 ? 8.831 17.501 -13.626 1.00 88.81 100 ALA A O 1
ATOM 780 N N . ASP A 1 101 ? 7.909 17.387 -15.678 1.00 91.00 101 ASP A N 1
ATOM 781 C CA . ASP A 1 101 ? 6.518 17.617 -15.264 1.00 91.00 101 ASP A CA 1
ATOM 782 C C . ASP A 1 101 ? 5.654 16.355 -15.311 1.00 91.00 101 ASP A C 1
ATOM 784 O O . ASP A 1 101 ? 4.505 16.381 -14.872 1.00 91.00 101 ASP A O 1
ATOM 788 N N . SER A 1 102 ? 6.200 15.247 -15.811 1.00 93.88 102 SER A N 1
ATOM 789 C CA . SER A 1 102 ? 5.470 13.989 -15.921 1.00 93.88 102 SER A CA 1
ATOM 790 C C . SER A 1 102 ? 5.253 13.322 -14.559 1.00 93.88 102 SER A C 1
ATOM 792 O O . SER A 1 1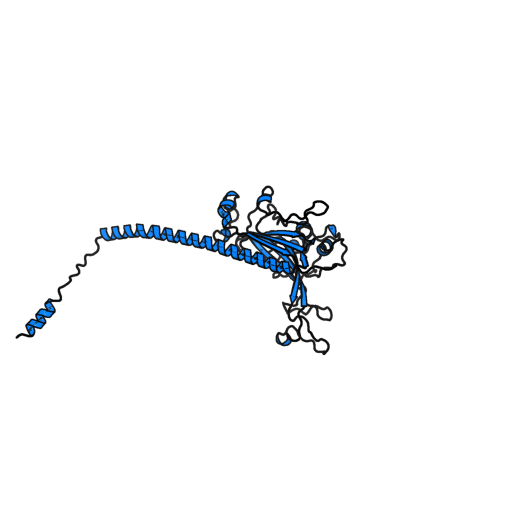02 ? 6.073 13.439 -13.643 1.00 93.88 102 SER A O 1
ATOM 794 N N . GLY A 1 103 ? 4.156 12.576 -14.459 1.00 94.06 103 GLY A N 1
ATOM 795 C CA . GLY A 1 103 ? 3.856 11.605 -13.410 1.00 94.06 103 GLY A CA 1
ATOM 796 C C . GLY A 1 103 ? 2.990 10.471 -13.963 1.00 94.06 103 GLY A C 1
ATOM 797 O O . GLY A 1 103 ? 2.745 10.397 -15.164 1.00 94.06 103 GLY A O 1
ATOM 798 N N . ILE A 1 104 ? 2.520 9.579 -13.092 1.00 94.69 104 ILE A N 1
ATOM 799 C CA . ILE A 1 104 ? 1.769 8.375 -13.484 1.00 94.69 104 ILE A CA 1
ATOM 800 C C . ILE A 1 104 ? 0.293 8.414 -13.078 1.00 94.69 104 ILE A C 1
ATOM 802 O O . ILE A 1 104 ? -0.396 7.404 -13.209 1.00 94.69 104 ILE A O 1
ATOM 806 N N . LYS A 1 105 ? -0.212 9.548 -12.578 1.00 92.94 105 LYS A N 1
ATOM 807 C CA . LYS A 1 105 ? -1.565 9.650 -12.005 1.00 92.94 105 LYS A CA 1
ATOM 808 C C . LYS A 1 105 ? -2.659 9.168 -12.954 1.00 92.94 105 LYS A C 1
ATOM 810 O O . LYS A 1 105 ? -3.546 8.442 -12.531 1.00 92.94 105 LYS A O 1
ATOM 815 N N . ASP A 1 106 ? -2.597 9.561 -14.222 1.00 92.94 106 ASP A N 1
ATOM 816 C CA . ASP A 1 106 ? -3.560 9.199 -15.271 1.00 92.94 106 ASP A CA 1
ATOM 817 C C . ASP A 1 106 ? -3.303 7.818 -15.897 1.00 92.94 106 ASP A C 1
ATOM 819 O O . ASP A 1 106 ? -4.078 7.364 -16.735 1.00 92.94 106 ASP A O 1
ATOM 823 N N . GLN A 1 107 ? -2.238 7.135 -15.476 1.00 93.69 107 GLN A N 1
ATOM 824 C CA . GLN A 1 107 ? -1.875 5.794 -15.934 1.00 93.69 107 GLN A CA 1
ATOM 825 C C . GLN A 1 107 ? -2.323 4.707 -14.953 1.00 93.69 107 GLN A C 1
ATOM 827 O O . GLN A 1 107 ? -2.394 3.535 -15.319 1.00 93.69 107 GLN A O 1
ATOM 832 N N . ILE A 1 108 ? -2.646 5.079 -13.715 1.00 92.88 108 ILE A N 1
ATOM 833 C CA . ILE A 1 108 ? -3.091 4.172 -12.656 1.00 92.88 108 ILE A CA 1
ATOM 834 C C . ILE A 1 108 ? -4.563 4.427 -12.292 1.00 92.88 108 ILE A C 1
ATOM 836 O O . ILE A 1 108 ? -5.094 5.517 -12.536 1.00 92.88 108 ILE A O 1
ATOM 840 N N . PRO A 1 109 ? -5.262 3.436 -11.715 1.00 91.12 109 PRO A N 1
ATOM 841 C CA . PRO A 1 109 ? -6.576 3.659 -11.124 1.00 91.12 109 PRO A CA 1
ATOM 842 C C . PRO A 1 109 ? -6.523 4.767 -10.058 1.00 91.12 109 PRO A C 1
ATOM 844 O O . PRO A 1 109 ? -5.480 4.947 -9.423 1.00 91.12 109 PRO A O 1
ATOM 847 N N . PRO A 1 110 ? -7.621 5.500 -9.820 1.00 87.81 110 PRO A N 1
ATOM 848 C CA . PRO A 1 110 ? -8.901 5.412 -10.528 1.00 87.81 110 PRO A CA 1
ATOM 849 C C . PRO A 1 110 ? -8.962 6.243 -11.827 1.00 87.81 110 PRO A C 1
ATOM 851 O O . PRO A 1 110 ? -9.911 6.126 -12.593 1.00 87.81 110 PRO A O 1
ATOM 854 N N . ASN A 1 111 ? -7.967 7.089 -12.108 1.00 85.88 111 ASN A N 1
ATOM 855 C CA . ASN A 1 111 ? -8.039 8.101 -13.173 1.00 85.88 111 ASN A CA 1
ATOM 856 C C . ASN A 1 111 ? -8.118 7.528 -14.594 1.00 85.88 111 ASN A C 1
ATOM 858 O O . ASN A 1 111 ? -8.688 8.151 -15.484 1.00 85.88 111 ASN A O 1
ATOM 862 N N . THR A 1 112 ? -7.555 6.344 -14.805 1.00 81.88 112 THR A N 1
ATOM 863 C CA . THR A 1 112 ? -7.625 5.614 -16.078 1.00 81.88 112 THR A CA 1
ATOM 864 C C . THR A 1 112 ? -8.880 4.743 -16.235 1.00 81.88 112 THR A C 1
ATOM 866 O O . THR A 1 112 ? -9.082 4.153 -17.299 1.00 81.88 112 THR A O 1
ATOM 869 N N . GLY A 1 113 ? -9.692 4.614 -15.188 1.00 77.12 113 GLY A N 1
ATOM 870 C CA . GLY A 1 113 ? -10.850 3.732 -15.140 1.00 77.12 113 GLY A CA 1
ATOM 871 C C . GLY A 1 113 ? -11.074 3.194 -13.731 1.00 77.12 113 GLY A C 1
ATOM 872 O O . GLY A 1 113 ? -10.121 2.833 -13.034 1.00 77.12 113 GLY A O 1
ATOM 873 N N . ASP A 1 114 ? -12.341 3.136 -13.331 1.00 78.50 114 ASP A N 1
ATOM 874 C CA . ASP A 1 114 ? -12.744 2.524 -12.071 1.00 78.50 114 ASP A CA 1
ATOM 875 C C . ASP A 1 114 ? -12.493 1.008 -12.131 1.00 78.50 114 ASP A C 1
ATOM 877 O O . ASP A 1 114 ? -12.824 0.341 -13.115 1.00 78.50 114 ASP A O 1
ATOM 881 N N . ILE A 1 115 ? -11.934 0.456 -11.057 1.00 82.00 115 ILE A N 1
ATOM 882 C CA . ILE A 1 115 ? -11.764 -0.990 -10.870 1.00 82.00 115 ILE A CA 1
ATOM 883 C C . ILE A 1 115 ? -12.546 -1.442 -9.637 1.00 82.00 115 ILE A C 1
ATOM 885 O O . ILE A 1 115 ? -12.998 -0.617 -8.842 1.00 82.00 115 ILE A O 1
ATOM 889 N N . SER A 1 116 ? -12.754 -2.752 -9.474 1.00 79.56 116 SER A N 1
ATOM 890 C CA . SER A 1 116 ? -13.574 -3.276 -8.374 1.00 79.56 116 SER A CA 1
ATOM 891 C C . SER A 1 116 ? -13.082 -2.753 -7.016 1.00 79.56 116 SER A C 1
ATOM 893 O O . SER A 1 116 ? -11.912 -2.902 -6.669 1.00 79.56 116 SER A O 1
ATOM 895 N N . GLY A 1 117 ? -13.970 -2.087 -6.272 1.00 75.88 117 GLY A N 1
ATOM 896 C CA . GLY A 1 117 ? -13.672 -1.473 -4.973 1.00 75.88 117 GLY A CA 1
ATOM 897 C C . GLY A 1 117 ? -12.951 -0.119 -5.019 1.00 75.88 117 GLY A C 1
ATOM 898 O O . GLY A 1 117 ? -12.852 0.527 -3.983 1.00 75.88 117 GLY A O 1
ATOM 899 N N . CYS A 1 118 ? -12.491 0.354 -6.181 1.00 83.31 118 CYS A N 1
ATOM 900 C CA . CYS A 1 118 ? -11.695 1.574 -6.288 1.00 83.31 118 CYS A CA 1
ATOM 901 C C . CYS A 1 118 ? -12.173 2.497 -7.408 1.00 83.31 118 CYS A C 1
ATOM 903 O O . CYS A 1 118 ? -11.928 2.252 -8.591 1.00 83.31 118 CYS A O 1
ATOM 905 N N . LYS A 1 119 ? -12.851 3.571 -7.008 1.00 83.69 119 LYS A N 1
ATOM 906 C CA . LYS A 1 119 ? -13.483 4.557 -7.882 1.00 83.69 119 LYS A CA 1
ATOM 907 C C . LYS A 1 119 ? -12.878 5.937 -7.681 1.00 83.69 119 LYS A C 1
ATOM 909 O O . LYS A 1 119 ? -12.333 6.251 -6.624 1.00 83.69 119 LYS A O 1
ATOM 914 N N . SER A 1 120 ? -13.048 6.804 -8.671 1.00 82.25 120 SER A N 1
ATOM 915 C CA . SER A 1 120 ? -12.573 8.197 -8.603 1.00 82.25 120 SER A CA 1
ATOM 916 C C . SER A 1 120 ? -13.054 8.984 -7.372 1.00 82.25 120 SER A C 1
ATOM 918 O O . SER A 1 120 ? -12.363 9.901 -6.935 1.00 82.25 120 SER A O 1
ATOM 920 N N . SER A 1 121 ? -14.195 8.616 -6.781 1.00 80.06 121 SER A N 1
ATOM 921 C CA . SER A 1 121 ? -14.766 9.282 -5.605 1.00 80.06 121 SER A CA 1
ATOM 922 C C . SER A 1 121 ? -14.218 8.799 -4.260 1.00 80.06 121 SER A C 1
ATOM 924 O O . SER A 1 121 ? -14.349 9.517 -3.272 1.00 80.06 121 SER A O 1
ATOM 926 N N . ASN A 1 122 ? -13.647 7.593 -4.190 1.00 82.00 122 ASN A N 1
ATOM 927 C CA . ASN A 1 122 ? -13.359 6.933 -2.915 1.00 82.00 122 ASN A CA 1
ATOM 928 C C . ASN A 1 122 ? -11.921 6.427 -2.757 1.00 82.00 122 ASN A C 1
ATOM 930 O O . ASN A 1 122 ? -11.558 5.967 -1.674 1.00 82.00 122 ASN A O 1
ATOM 934 N N . CYS A 1 123 ? -11.110 6.513 -3.808 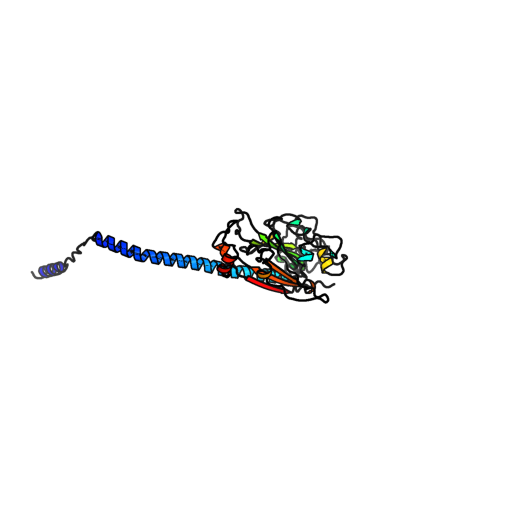1.00 85.75 123 CYS A N 1
ATOM 935 C CA . CYS A 1 123 ? -9.771 5.951 -3.852 1.00 85.75 123 CYS A CA 1
ATOM 936 C C . CYS A 1 123 ? -8.691 7.008 -4.032 1.00 85.75 123 CYS A C 1
ATOM 938 O O . CYS A 1 123 ? -8.733 7.792 -4.978 1.00 85.75 123 CYS A O 1
ATOM 940 N N . VAL A 1 124 ? -7.656 6.945 -3.194 1.00 88.25 124 VAL A N 1
ATOM 941 C CA . VAL A 1 124 ? -6.470 7.799 -3.328 1.00 88.25 124 VAL A CA 1
ATOM 942 C C . VAL A 1 124 ? -5.205 6.937 -3.337 1.00 88.25 124 VAL A C 1
ATOM 944 O O . VAL A 1 124 ? -5.009 6.161 -2.395 1.00 88.25 124 VAL A O 1
ATOM 947 N N . PRO A 1 125 ? -4.340 7.035 -4.368 1.00 92.31 125 PRO A N 1
ATOM 948 C CA . PRO A 1 125 ? -3.054 6.344 -4.372 1.00 92.31 125 PRO A CA 1
ATOM 949 C C . PRO A 1 125 ? -2.136 6.944 -3.304 1.00 92.31 125 PRO A C 1
ATOM 951 O O . PRO A 1 125 ? -1.980 8.161 -3.215 1.00 92.31 125 PRO A O 1
ATOM 954 N N . VAL A 1 126 ? -1.515 6.087 -2.496 1.00 92.62 126 VAL A N 1
ATOM 955 C CA . VAL A 1 126 ? -0.632 6.505 -1.396 1.00 92.62 126 VAL A CA 1
ATOM 956 C C . VAL A 1 126 ? 0.827 6.164 -1.680 1.00 92.62 126 VAL A C 1
ATOM 958 O O . VAL A 1 126 ? 1.714 6.957 -1.377 1.00 92.62 126 VAL A O 1
ATOM 961 N N . LEU A 1 127 ? 1.089 4.997 -2.261 1.00 95.12 127 LEU A N 1
ATOM 962 C CA . LEU A 1 127 ? 2.433 4.477 -2.501 1.00 95.12 127 LEU A CA 1
ATOM 963 C C . LEU A 1 127 ? 2.431 3.702 -3.813 1.00 95.12 127 LEU A C 1
ATOM 965 O O . LEU A 1 127 ? 1.625 2.788 -3.950 1.00 95.12 127 LEU A O 1
ATOM 969 N N . ALA A 1 128 ? 3.343 4.007 -4.734 1.00 96.38 128 ALA A N 1
ATOM 970 C CA . ALA A 1 128 ? 3.562 3.185 -5.921 1.00 96.38 128 ALA A CA 1
ATOM 971 C C . ALA A 1 128 ? 5.042 2.868 -6.099 1.00 96.38 128 ALA A C 1
ATOM 973 O O . ALA A 1 128 ? 5.906 3.698 -5.811 1.00 96.38 128 ALA A O 1
ATOM 974 N N . PHE A 1 129 ? 5.341 1.672 -6.591 1.00 96.62 129 PHE A N 1
ATOM 975 C CA . PHE A 1 129 ? 6.705 1.249 -6.871 1.00 96.62 129 PHE A CA 1
ATOM 976 C C . PHE A 1 129 ? 6.739 0.107 -7.883 1.00 96.62 129 PHE A C 1
ATOM 978 O O . PHE A 1 129 ? 5.811 -0.693 -8.006 1.00 96.62 129 PHE A O 1
ATOM 985 N N . TRP A 1 130 ? 7.860 0.011 -8.583 1.00 96.12 130 TRP A N 1
ATOM 986 C CA . TRP A 1 130 ? 8.210 -1.145 -9.394 1.00 96.12 130 TRP A CA 1
ATOM 987 C C . TRP A 1 130 ? 8.896 -2.184 -8.526 1.00 96.12 130 TRP A C 1
ATOM 989 O O . TRP A 1 130 ? 9.798 -1.833 -7.771 1.00 96.12 130 TRP A O 1
ATOM 999 N N . LYS A 1 131 ? 8.533 -3.459 -8.658 1.00 94.31 131 LYS A N 1
ATOM 1000 C CA . LYS A 1 131 ? 9.225 -4.580 -8.008 1.00 94.31 131 LYS A CA 1
ATOM 1001 C C . LYS A 1 131 ? 9.611 -5.671 -9.001 1.00 94.31 131 LYS A C 1
ATOM 1003 O O . LYS A 1 131 ? 9.003 -5.797 -10.064 1.00 94.31 131 LYS A O 1
ATOM 1008 N N . ARG A 1 132 ? 10.609 -6.482 -8.635 1.00 91.69 132 ARG A N 1
ATOM 1009 C CA . ARG A 1 132 ? 10.936 -7.738 -9.337 1.00 91.69 132 ARG A CA 1
ATOM 1010 C C . ARG A 1 132 ? 10.247 -8.900 -8.644 1.00 91.69 132 ARG A C 1
ATOM 1012 O O . ARG A 1 132 ? 10.545 -9.185 -7.488 1.00 91.69 132 ARG A O 1
ATOM 1019 N N . ARG A 1 133 ? 9.387 -9.607 -9.369 1.00 89.19 133 ARG A N 1
ATOM 1020 C CA . ARG A 1 133 ? 8.713 -10.822 -8.912 1.00 89.19 133 ARG A CA 1
ATOM 1021 C C . ARG A 1 133 ? 9.409 -12.044 -9.505 1.00 89.19 133 ARG A C 1
ATOM 1023 O O . ARG A 1 133 ? 9.568 -12.134 -10.719 1.00 89.19 133 ARG A O 1
ATOM 1030 N N . ARG A 1 134 ? 9.793 -13.005 -8.661 1.00 87.88 134 ARG A N 1
ATOM 1031 C CA . ARG A 1 134 ? 10.274 -14.318 -9.122 1.00 87.88 134 ARG A CA 1
ATOM 1032 C C . ARG A 1 134 ? 9.094 -15.135 -9.646 1.00 87.88 134 ARG A C 1
ATOM 1034 O O . ARG A 1 134 ? 8.062 -15.229 -8.981 1.00 87.88 134 ARG A O 1
ATOM 1041 N N . VAL A 1 135 ? 9.262 -15.733 -10.815 1.00 85.81 135 VAL A N 1
ATOM 1042 C CA . VAL A 1 135 ? 8.349 -16.718 -11.394 1.00 85.81 135 VAL A CA 1
ATOM 1043 C C . VAL A 1 135 ? 9.109 -18.028 -11.468 1.00 85.81 135 VAL A C 1
ATOM 1045 O O . VAL A 1 135 ? 10.136 -18.106 -12.140 1.00 85.81 135 VAL A O 1
ATOM 1048 N N . THR A 1 136 ? 8.633 -19.025 -10.730 1.00 86.00 136 THR A N 1
ATOM 1049 C CA . THR A 1 136 ? 9.296 -20.326 -10.668 1.00 86.00 136 THR A CA 1
ATOM 1050 C C . THR A 1 136 ? 8.967 -21.176 -11.887 1.00 86.00 136 THR A C 1
ATOM 1052 O O . THR A 1 136 ? 7.875 -21.035 -12.449 1.00 86.00 136 THR A O 1
ATOM 1055 N N . ASP A 1 137 ? 9.902 -22.042 -12.278 1.00 81.62 137 ASP A N 1
ATOM 1056 C CA . ASP A 1 137 ? 9.737 -23.044 -13.340 1.00 81.62 137 ASP A CA 1
ATOM 1057 C C . ASP A 1 137 ? 9.174 -22.422 -14.631 1.00 81.62 137 ASP A C 1
ATOM 1059 O O . ASP A 1 137 ? 8.200 -22.876 -15.242 1.00 81.62 137 ASP A O 1
ATOM 1063 N N . ALA A 1 138 ? 9.726 -21.271 -15.004 1.00 78.00 138 ALA A N 1
ATOM 1064 C CA . ALA A 1 138 ? 9.138 -20.405 -16.007 1.00 78.00 138 ALA A CA 1
ATOM 1065 C C . ALA A 1 138 ? 9.652 -20.714 -17.413 1.00 78.00 138 ALA A C 1
ATOM 1067 O O . ALA A 1 138 ? 8.841 -20.747 -18.342 1.00 78.00 138 ALA A O 1
ATOM 1068 N N . ILE A 1 139 ? 10.957 -20.964 -17.542 1.00 77.50 139 ILE A N 1
ATOM 1069 C CA . ILE A 1 139 ? 11.696 -21.044 -18.808 1.00 77.50 139 ILE A CA 1
ATOM 1070 C C . ILE A 1 139 ? 12.341 -22.428 -18.934 1.00 77.50 139 ILE A C 1
ATOM 1072 O O . ILE A 1 139 ? 12.833 -22.958 -17.950 1.00 77.50 139 ILE A O 1
ATOM 1076 N N . ALA A 1 140 ? 12.355 -23.025 -20.127 1.00 76.25 140 ALA A N 1
ATOM 1077 C CA . ALA A 1 140 ? 13.002 -24.320 -20.355 1.00 76.25 140 ALA A CA 1
ATOM 1078 C C . ALA A 1 140 ? 14.537 -24.209 -20.311 1.00 76.25 140 ALA A C 1
ATOM 1080 O O . ALA A 1 140 ? 15.107 -23.345 -20.977 1.00 76.25 140 ALA A O 1
ATOM 1081 N N . ARG A 1 141 ? 15.200 -25.114 -19.576 1.00 72.50 141 ARG A N 1
ATOM 1082 C CA . ARG A 1 141 ? 16.667 -25.154 -19.418 1.00 72.50 141 ARG A CA 1
ATOM 1083 C C . ARG A 1 141 ? 17.395 -25.602 -20.687 1.00 72.50 141 ARG A C 1
ATOM 1085 O O . ARG A 1 141 ? 18.488 -25.124 -20.973 1.00 72.50 141 ARG A O 1
ATOM 1092 N N . ASP A 1 142 ? 16.793 -26.514 -21.447 1.00 63.06 142 ASP A N 1
ATOM 1093 C CA . ASP A 1 142 ? 17.358 -27.042 -22.688 1.00 63.06 142 ASP A CA 1
ATOM 1094 C C . ASP A 1 142 ? 16.392 -26.800 -23.854 1.00 63.06 142 ASP A C 1
ATOM 1096 O O . ASP A 1 142 ? 15.281 -27.326 -23.896 1.00 63.06 142 ASP A O 1
ATOM 1100 N N . SER A 1 143 ? 16.817 -25.954 -24.791 1.00 55.66 143 SER A N 1
ATOM 1101 C CA . SER A 1 143 ? 16.122 -25.704 -26.061 1.00 55.66 143 SER A CA 1
ATOM 1102 C C . SER A 1 143 ? 16.893 -26.260 -27.262 1.00 55.66 143 SER A C 1
ATOM 1104 O O . SER A 1 143 ? 16.473 -26.058 -28.399 1.00 55.66 143 SER A O 1
ATOM 1106 N N . ALA A 1 144 ? 18.014 -26.958 -27.036 1.00 52.12 144 ALA A N 1
ATOM 1107 C CA . ALA A 1 144 ? 18.851 -27.507 -28.101 1.00 52.12 144 ALA A CA 1
ATOM 1108 C C . ALA A 1 144 ? 18.247 -28.772 -28.736 1.00 52.12 144 ALA A C 1
ATOM 1110 O O . ALA A 1 144 ? 18.582 -29.118 -29.866 1.00 52.12 144 ALA A O 1
ATOM 1111 N N . SER A 1 145 ? 17.310 -29.429 -28.051 1.00 43.75 145 SER A N 1
ATOM 1112 C CA . SER A 1 145 ? 16.798 -30.746 -28.437 1.00 43.75 145 SER A CA 1
ATOM 1113 C C . SER A 1 145 ? 15.435 -30.724 -29.137 1.00 43.75 145 SER A C 1
ATOM 1115 O O . SER A 1 145 ? 14.673 -31.657 -28.944 1.00 43.75 145 SER A O 1
ATOM 1117 N N . GLY A 1 146 ? 15.079 -29.690 -29.914 1.00 46.72 146 GLY A N 1
ATOM 1118 C CA . GLY A 1 146 ? 13.958 -29.701 -30.888 1.00 46.72 146 GLY A CA 1
ATOM 1119 C C . GLY A 1 146 ? 12.526 -29.994 -30.384 1.00 46.72 146 GLY A C 1
ATOM 1120 O O . GLY A 1 146 ? 11.568 -29.786 -31.124 1.00 46.72 146 GLY A O 1
ATOM 1121 N N . GLY A 1 147 ? 12.354 -30.430 -29.139 1.00 51.19 147 GLY A N 1
ATOM 1122 C CA . GLY A 1 147 ? 11.102 -30.634 -28.433 1.00 51.19 147 GLY A CA 1
ATOM 1123 C C . GLY A 1 147 ? 11.066 -29.657 -27.271 1.00 51.19 147 GLY A C 1
ATOM 1124 O O . GLY A 1 147 ? 11.759 -29.844 -26.276 1.00 51.19 147 GLY A O 1
ATOM 1125 N N . GLY A 1 148 ? 10.306 -28.573 -27.425 1.00 61.97 148 GLY A N 1
ATOM 1126 C CA . GLY A 1 148 ? 10.170 -27.553 -26.390 1.00 61.97 148 GLY A CA 1
ATOM 1127 C C . GLY A 1 148 ? 9.605 -28.165 -25.112 1.00 61.97 148 GLY A C 1
ATOM 1128 O O . GLY A 1 148 ? 8.471 -28.643 -25.100 1.00 61.97 148 GLY A O 1
ATOM 1129 N N . VAL A 1 149 ? 10.391 -28.160 -24.035 1.00 68.31 149 VAL A N 1
ATOM 1130 C CA . VAL A 1 149 ? 9.910 -28.569 -22.714 1.00 68.31 149 VAL A CA 1
ATOM 1131 C C . VAL A 1 149 ? 8.770 -27.639 -22.309 1.00 6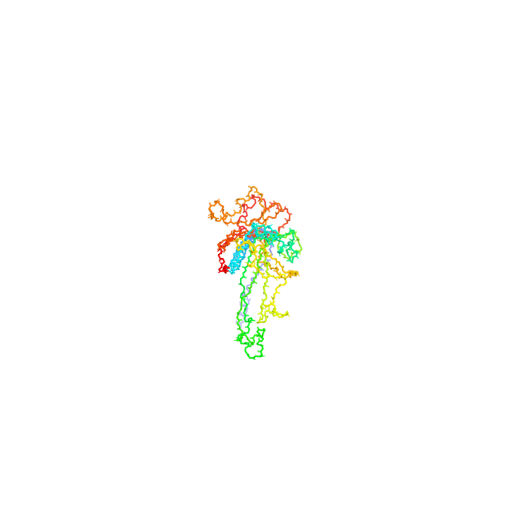8.31 149 VAL A C 1
ATOM 1133 O O . VAL A 1 149 ? 8.936 -26.422 -22.211 1.00 68.31 149 VAL A O 1
ATOM 1136 N N . ASN A 1 150 ? 7.595 -28.212 -22.049 1.00 71.56 150 ASN A N 1
ATOM 1137 C CA . ASN A 1 150 ? 6.456 -27.451 -21.564 1.00 71.56 150 ASN A CA 1
ATOM 1138 C C . ASN A 1 150 ? 6.604 -27.207 -20.056 1.00 71.56 150 ASN A C 1
ATOM 1140 O O . ASN A 1 150 ? 6.127 -27.998 -19.240 1.00 71.56 150 ASN A O 1
ATOM 1144 N N . CYS A 1 151 ? 7.201 -26.071 -19.691 1.00 74.44 151 CYS A N 1
ATOM 1145 C CA . CYS A 1 151 ? 7.394 -25.637 -18.301 1.00 74.44 151 CYS A CA 1
ATOM 1146 C C . CYS A 1 151 ? 6.112 -25.288 -17.539 1.00 74.44 151 CYS A C 1
ATOM 1148 O O . CYS A 1 151 ? 6.139 -24.643 -16.498 1.00 74.44 151 CYS A O 1
ATOM 1150 N N . ASN A 1 152 ? 4.957 -25.644 -18.082 1.00 69.38 152 ASN A N 1
ATOM 1151 C CA . ASN A 1 152 ? 3.669 -25.430 -17.444 1.00 69.38 152 ASN A CA 1
ATOM 1152 C C . ASN A 1 152 ? 3.094 -26.715 -16.853 1.00 69.38 152 ASN A C 1
ATOM 1154 O O . ASN A 1 152 ? 2.069 -26.671 -16.179 1.00 69.38 152 ASN A O 1
ATOM 1158 N N . GLU A 1 153 ? 3.753 -27.844 -17.093 1.00 71.75 153 GLU A N 1
ATOM 1159 C CA . GLU A 1 153 ? 3.420 -29.110 -16.464 1.00 71.75 153 GLU A CA 1
ATOM 1160 C C . GLU A 1 153 ? 4.324 -29.326 -15.247 1.00 71.75 153 GLU A C 1
ATOM 1162 O O . GLU A 1 153 ? 5.548 -29.260 -15.385 1.00 71.75 153 GLU A O 1
ATOM 1167 N N . PRO A 1 154 ? 3.758 -29.619 -14.061 1.00 72.44 154 PRO A N 1
ATOM 1168 C CA . PRO A 1 154 ? 4.548 -29.878 -12.858 1.00 72.44 154 PRO A CA 1
ATOM 1169 C C . PRO A 1 154 ? 5.562 -31.016 -13.035 1.00 72.44 154 PRO A C 1
ATOM 1171 O O . PRO A 1 154 ? 6.641 -30.980 -12.453 1.00 72.44 154 PRO A O 1
ATOM 1174 N N . SER A 1 155 ? 5.242 -32.003 -13.878 1.00 74.81 155 SER A N 1
ATOM 1175 C CA . SER A 1 155 ? 6.128 -33.116 -14.242 1.00 74.81 155 SER A CA 1
ATOM 1176 C C . SER A 1 155 ? 7.416 -32.673 -14.940 1.00 74.81 155 SER A C 1
ATOM 1178 O O . SER A 1 155 ? 8.398 -33.408 -14.912 1.00 74.81 155 SER A O 1
ATOM 1180 N N . ASN A 1 156 ? 7.433 -31.473 -15.525 1.00 73.81 156 ASN A N 1
ATOM 1181 C CA . ASN A 1 156 ? 8.570 -30.936 -16.266 1.00 73.81 156 ASN A CA 1
ATOM 1182 C C . ASN A 1 156 ? 9.375 -29.902 -15.466 1.00 73.81 156 ASN A C 1
ATOM 1184 O O . ASN A 1 156 ? 10.346 -29.374 -16.000 1.00 73.81 156 ASN A O 1
ATOM 1188 N N . ALA A 1 157 ? 9.023 -29.630 -14.200 1.00 73.94 157 ALA A N 1
ATOM 1189 C CA . ALA A 1 157 ? 9.682 -28.611 -13.374 1.00 73.94 157 ALA A CA 1
ATOM 1190 C C . ALA A 1 157 ? 11.209 -28.805 -13.283 1.00 73.94 157 ALA A C 1
ATOM 1192 O O . ALA A 1 157 ? 11.962 -27.843 -13.348 1.00 73.94 157 ALA A O 1
ATOM 1193 N N . ALA A 1 158 ? 11.691 -30.054 -13.251 1.00 79.81 158 ALA A N 1
ATOM 1194 C CA . ALA A 1 158 ? 13.126 -30.362 -13.215 1.00 79.81 158 ALA A CA 1
ATOM 1195 C C . ALA A 1 158 ? 13.918 -29.855 -14.442 1.00 79.81 158 ALA A C 1
ATOM 1197 O O . ALA A 1 158 ? 15.133 -29.657 -14.356 1.00 79.81 158 ALA A O 1
ATOM 1198 N N . ASN A 1 159 ? 13.231 -29.638 -15.567 1.00 80.69 159 ASN A N 1
ATOM 1199 C CA . ASN A 1 159 ? 13.791 -29.163 -16.832 1.00 80.69 159 ASN A CA 1
ATOM 1200 C C . ASN A 1 159 ? 13.535 -27.666 -17.060 1.00 80.69 159 ASN A C 1
ATOM 1202 O O . ASN A 1 159 ? 13.747 -27.164 -18.168 1.00 80.69 159 ASN A O 1
ATOM 1206 N N . CYS A 1 160 ? 13.063 -26.964 -16.032 1.00 80.06 160 CYS A N 1
ATOM 1207 C CA . CYS A 1 160 ? 12.709 -25.560 -16.091 1.00 80.06 160 CYS A CA 1
ATOM 1208 C C . CYS A 1 160 ? 13.519 -24.763 -15.075 1.00 80.06 160 CYS A C 1
ATOM 1210 O O . CYS A 1 160 ? 13.872 -25.248 -14.004 1.00 80.06 160 CYS A O 1
ATOM 1212 N N . ASP A 1 161 ? 13.820 -23.531 -15.450 1.00 82.31 161 ASP A N 1
ATOM 1213 C CA . ASP A 1 161 ? 14.505 -22.556 -14.630 1.00 82.31 161 ASP A CA 1
ATOM 1214 C C . ASP A 1 161 ? 13.568 -21.399 -14.292 1.00 82.31 161 ASP A C 1
ATOM 1216 O O . ASP A 1 161 ? 12.602 -21.073 -14.998 1.00 82.31 161 ASP A O 1
ATOM 1220 N N . ASP A 1 162 ? 13.880 -20.767 -13.172 1.00 85.62 162 ASP A N 1
ATOM 1221 C CA . ASP A 1 162 ? 13.160 -19.608 -12.685 1.00 85.62 162 ASP A CA 1
ATOM 1222 C C . ASP A 1 162 ? 13.538 -18.357 -13.468 1.00 85.62 162 ASP A C 1
ATOM 1224 O O . ASP A 1 162 ? 14.659 -18.199 -13.950 1.00 85.62 162 ASP A O 1
ATOM 1228 N N . THR A 1 163 ? 12.608 -17.412 -13.524 1.00 85.44 163 THR A N 1
ATOM 1229 C CA . THR A 1 163 ? 12.858 -16.094 -14.100 1.00 85.44 163 THR A CA 1
ATOM 1230 C C . THR A 1 163 ? 12.321 -14.989 -13.205 1.00 85.44 163 THR A C 1
ATOM 1232 O O . THR A 1 163 ? 11.625 -15.234 -12.216 1.00 85.44 163 THR A O 1
ATOM 1235 N N . PHE A 1 164 ? 12.645 -13.749 -13.550 1.00 87.81 164 PHE A N 1
ATOM 1236 C CA . PHE A 1 164 ? 12.104 -12.569 -12.898 1.00 87.81 164 PHE A CA 1
ATOM 1237 C C . PHE A 1 164 ? 11.281 -11.763 -13.890 1.00 87.81 164 PHE A C 1
ATOM 1239 O O . PHE A 1 164 ? 11.698 -11.533 -15.021 1.00 87.81 164 PHE A O 1
ATOM 1246 N N . VAL A 1 165 ? 10.125 -11.298 -13.431 1.00 90.94 165 VAL A N 1
ATOM 1247 C CA . VAL A 1 165 ? 9.272 -10.356 -14.154 1.00 90.94 165 VAL A CA 1
ATOM 1248 C C . VAL A 1 165 ? 9.141 -9.074 -13.348 1.00 90.94 165 VAL A C 1
ATOM 1250 O O . VAL A 1 165 ? 9.240 -9.085 -12.118 1.00 90.94 165 VAL A O 1
ATOM 1253 N N . TYR A 1 166 ? 8.915 -7.959 -14.030 1.00 93.62 166 TYR A N 1
ATOM 1254 C CA . TYR A 1 166 ? 8.630 -6.696 -13.362 1.00 93.62 166 TYR A CA 1
ATOM 1255 C C . TYR A 1 166 ? 7.145 -6.571 -13.052 1.00 93.62 166 TYR A C 1
ATOM 1257 O O . TYR A 1 166 ? 6.286 -7.172 -13.701 1.00 93.62 166 TYR A O 1
ATOM 1265 N N . SER A 1 167 ? 6.826 -5.823 -12.006 1.00 94.81 167 SER A N 1
ATOM 1266 C CA . SER A 1 167 ? 5.448 -5.549 -11.614 1.00 94.81 167 SER A CA 1
ATOM 1267 C C . SER A 1 167 ? 5.352 -4.143 -11.046 1.00 94.81 167 SER A C 1
ATOM 1269 O O . SER A 1 167 ? 6.203 -3.752 -10.246 1.00 94.81 167 SER A O 1
ATOM 1271 N N . LEU A 1 168 ? 4.335 -3.395 -11.463 1.00 95.75 168 LEU A N 1
ATOM 1272 C CA . LEU A 1 168 ? 3.982 -2.117 -10.857 1.00 95.75 168 LEU A CA 1
ATOM 1273 C C . LEU A 1 168 ? 2.947 -2.395 -9.772 1.00 95.75 168 LEU A C 1
ATOM 1275 O O . LEU A 1 168 ? 1.900 -2.982 -10.050 1.00 95.75 168 LEU A O 1
ATOM 1279 N N . VAL A 1 169 ? 3.259 -1.990 -8.546 1.00 96.44 169 VAL A N 1
ATOM 1280 C CA . VAL A 1 169 ? 2.381 -2.132 -7.386 1.00 96.44 169 VAL A CA 1
ATOM 1281 C C . VAL A 1 169 ? 2.008 -0.750 -6.887 1.00 96.44 169 VAL A C 1
ATOM 1283 O O . VAL A 1 169 ? 2.890 0.080 -6.666 1.00 96.44 169 VAL A O 1
ATOM 1286 N N . THR A 1 170 ? 0.717 -0.533 -6.653 1.00 95.88 170 THR A N 1
ATOM 1287 C CA . THR A 1 170 ? 0.204 0.699 -6.054 1.00 95.88 170 THR A CA 1
ATOM 1288 C C . THR A 1 170 ? -0.713 0.370 -4.886 1.00 95.88 170 THR A C 1
ATOM 1290 O O . THR A 1 170 ? -1.668 -0.390 -5.024 1.00 95.88 170 THR A O 1
ATOM 1293 N N . TYR A 1 171 ? -0.445 0.963 -3.729 1.00 95.75 171 TYR A N 1
ATOM 1294 C CA . TYR A 1 171 ? -1.314 0.897 -2.565 1.00 95.75 171 TYR A CA 1
ATOM 1295 C C . TYR A 1 171 ? -2.211 2.129 -2.486 1.00 95.75 171 TYR A C 1
ATOM 1297 O O . TYR A 1 171 ? -1.760 3.262 -2.672 1.00 95.75 171 TYR A O 1
ATOM 1305 N N . TYR A 1 172 ? -3.473 1.888 -2.154 1.00 93.12 172 TYR A N 1
ATOM 1306 C CA . TYR A 1 172 ? -4.542 2.873 -2.102 1.00 93.12 172 TYR A CA 1
ATOM 1307 C C . TYR A 1 172 ? -5.143 2.942 -0.710 1.00 93.12 172 TYR A C 1
ATOM 1309 O O . TYR A 1 172 ? -5.331 1.914 -0.062 1.00 93.12 172 TYR A O 1
ATOM 1317 N N . LEU A 1 173 ? -5.514 4.149 -0.295 1.00 91.44 173 LEU A N 1
ATOM 1318 C CA . LEU A 1 173 ? -6.493 4.344 0.764 1.00 91.44 173 LEU A CA 1
ATOM 1319 C C . LEU A 1 173 ? -7.873 4.424 0.109 1.00 91.44 173 LEU A C 1
ATOM 1321 O O . LEU A 1 173 ? -8.117 5.311 -0.710 1.00 91.44 173 LEU A O 1
ATOM 1325 N N . ILE A 1 174 ? -8.755 3.494 0.465 1.00 88.31 174 ILE A N 1
ATOM 1326 C CA . ILE A 1 174 ? -10.118 3.410 -0.058 1.00 88.31 174 ILE A CA 1
ATOM 1327 C C . ILE A 1 174 ? -11.084 3.750 1.076 1.00 88.31 174 ILE A C 1
ATOM 1329 O O . ILE A 1 174 ? -11.011 3.153 2.150 1.00 88.31 174 ILE A O 1
ATOM 1333 N N . LYS A 1 175 ? -11.976 4.715 0.860 1.00 81.94 175 LYS A N 1
ATOM 1334 C CA . LYS A 1 175 ? -12.980 5.134 1.844 1.00 81.94 175 LYS A CA 1
ATOM 1335 C C . LYS A 1 175 ? -14.370 4.712 1.400 1.00 81.94 175 LYS A C 1
ATOM 1337 O O . LYS A 1 175 ? -14.914 5.312 0.486 1.00 81.94 175 LYS A O 1
ATOM 1342 N N . ASP A 1 176 ? -14.985 3.754 2.073 1.00 69.94 176 ASP A N 1
ATOM 1343 C CA . ASP A 1 176 ? -16.347 3.375 1.710 1.00 69.94 176 ASP A CA 1
ATOM 1344 C C . ASP A 1 176 ? -17.386 4.287 2.370 1.00 69.94 176 ASP A C 1
ATOM 1346 O O . ASP A 1 176 ? -17.290 4.670 3.544 1.00 69.94 176 ASP A O 1
ATOM 1350 N N . ASP A 1 177 ? -18.390 4.652 1.580 1.00 60.56 177 ASP A N 1
ATOM 1351 C CA . ASP A 1 177 ? -19.563 5.422 1.983 1.00 60.56 177 ASP A CA 1
ATOM 1352 C C . ASP A 1 177 ? -20.863 4.600 1.908 1.00 60.56 177 ASP A C 1
ATOM 1354 O O . ASP A 1 177 ? -21.891 5.029 2.433 1.00 60.56 177 ASP A O 1
ATOM 1358 N N . SER A 1 178 ? -20.829 3.404 1.308 1.00 56.50 178 SER A N 1
ATOM 1359 C CA . SER A 1 178 ? -22.029 2.605 1.047 1.00 56.50 178 SER A CA 1
ATOM 1360 C C . SER A 1 178 ? -22.281 1.536 2.114 1.00 56.50 178 SER A C 1
ATOM 1362 O O . SER A 1 178 ? -21.397 0.755 2.456 1.00 56.50 178 SER A O 1
ATOM 1364 N N . SER A 1 179 ? -23.524 1.436 2.591 1.00 57.47 179 SER A N 1
ATOM 1365 C CA . SER A 1 179 ? -23.969 0.394 3.532 1.00 57.47 179 SER A CA 1
ATOM 1366 C C . SER A 1 179 ? -24.220 -0.975 2.878 1.00 57.47 179 SER A C 1
ATOM 1368 O O . SER A 1 179 ? -24.784 -1.859 3.518 1.00 57.47 179 SER A O 1
ATOM 1370 N N . THR A 1 180 ? -23.903 -1.125 1.590 1.00 61.41 180 THR A N 1
ATOM 1371 C CA . THR A 1 180 ? -24.138 -2.338 0.787 1.00 61.41 180 THR A CA 1
ATOM 1372 C C . THR A 1 180 ? -22.866 -3.138 0.513 1.00 61.41 180 THR A C 1
ATOM 1374 O O . THR A 1 180 ? -22.956 -4.226 -0.050 1.00 61.41 180 THR A O 1
ATOM 1377 N N . ASP A 1 181 ? -21.694 -2.605 0.864 1.00 68.00 181 ASP A N 1
ATOM 1378 C CA . ASP A 1 181 ? -20.419 -3.305 0.697 1.00 68.00 181 ASP A CA 1
ATOM 1379 C C . ASP A 1 181 ? -20.268 -4.349 1.830 1.00 68.00 181 ASP A C 1
ATOM 1381 O O . ASP A 1 181 ? -20.587 -4.024 2.976 1.00 68.00 181 ASP A O 1
ATOM 1385 N N . PRO A 1 182 ? -19.805 -5.594 1.582 1.00 73.19 182 PRO A N 1
ATOM 1386 C CA . PRO A 1 182 ? -19.487 -6.564 2.643 1.00 73.19 182 PRO A CA 1
ATOM 1387 C C . PRO A 1 182 ? -18.432 -6.095 3.661 1.00 73.19 182 PRO A C 1
ATOM 1389 O O . PRO A 1 182 ? -18.178 -6.803 4.635 1.00 73.19 182 PRO A O 1
ATOM 1392 N N . TRP A 1 183 ? -17.795 -4.949 3.426 1.00 79.50 183 TRP A N 1
ATOM 1393 C CA . TRP A 1 183 ? -16.709 -4.411 4.238 1.00 79.50 183 TRP A CA 1
ATOM 1394 C C . TRP A 1 183 ? -17.204 -3.472 5.332 1.00 79.50 183 TRP A C 1
ATOM 1396 O O . TRP A 1 183 ? -18.359 -3.040 5.361 1.00 79.50 183 TRP A O 1
ATOM 1406 N N . SER A 1 184 ? -16.311 -3.163 6.269 1.00 77.19 184 SER A N 1
ATOM 1407 C CA . SER A 1 184 ? -16.630 -2.244 7.345 1.00 77.19 184 SER A CA 1
ATOM 1408 C C . SER A 1 184 ? -16.892 -0.830 6.817 1.00 77.19 184 SER A C 1
ATOM 1410 O O . SER A 1 184 ? -16.381 -0.398 5.791 1.00 77.19 184 SER A O 1
ATOM 1412 N N . SER A 1 185 ? -17.635 -0.043 7.590 1.00 75.44 185 SER A N 1
ATOM 1413 C CA . SER A 1 185 ? -17.816 1.394 7.342 1.00 75.44 185 SER A CA 1
ATOM 1414 C C . SER A 1 185 ? -16.543 2.238 7.563 1.00 75.44 185 SER A C 1
ATOM 1416 O O . SER A 1 185 ? -16.628 3.465 7.637 1.00 75.44 185 SER A O 1
ATOM 1418 N N . ALA A 1 186 ? -15.387 1.616 7.809 1.00 80.75 186 ALA A N 1
ATOM 1419 C CA . ALA A 1 186 ? -14.106 2.299 7.961 1.00 80.75 186 ALA A CA 1
ATOM 1420 C C . ALA A 1 186 ? -13.409 2.463 6.597 1.00 80.75 186 ALA A C 1
ATOM 1422 O O . ALA A 1 186 ? -13.985 2.188 5.550 1.00 80.75 186 ALA A O 1
ATOM 1423 N N . ALA A 1 187 ? -12.179 2.982 6.595 1.00 86.88 187 ALA A N 1
ATOM 1424 C CA . ALA A 1 187 ? -11.355 2.923 5.394 1.00 86.88 187 ALA A CA 1
ATOM 1425 C C . ALA A 1 187 ? -10.671 1.551 5.283 1.00 86.88 187 ALA A C 1
ATOM 1427 O O . ALA A 1 187 ? -10.512 0.842 6.276 1.00 86.88 187 ALA A O 1
ATOM 1428 N N . ARG A 1 188 ? -10.195 1.219 4.086 1.00 90.00 188 ARG A N 1
ATOM 1429 C CA . ARG A 1 188 ? -9.434 0.000 3.788 1.00 90.00 188 ARG A CA 1
ATOM 1430 C C . ARG A 1 188 ? -8.196 0.330 2.964 1.00 90.00 188 ARG A C 1
ATOM 1432 O O . ARG A 1 188 ? -8.151 1.350 2.271 1.00 90.00 188 ARG A O 1
ATOM 1439 N N . ILE A 1 189 ? -7.189 -0.535 3.030 1.00 93.12 189 ILE A N 1
ATOM 1440 C CA . ILE A 1 189 ? -6.017 -0.459 2.155 1.00 93.12 189 ILE A CA 1
ATOM 1441 C C . ILE A 1 189 ? -6.190 -1.458 1.020 1.00 93.12 189 ILE A C 1
ATOM 1443 O O . ILE A 1 189 ? -6.271 -2.668 1.241 1.00 93.12 189 ILE A O 1
ATOM 1447 N N . GLY A 1 190 ? -6.230 -0.931 -0.200 1.00 93.56 190 GLY A N 1
ATOM 1448 C CA . GLY A 1 190 ? -6.210 -1.715 -1.427 1.00 93.56 190 GLY A CA 1
ATOM 1449 C C . GLY A 1 190 ? -4.803 -1.798 -2.001 1.00 93.56 190 GLY A C 1
ATOM 1450 O O . GLY A 1 190 ? -4.017 -0.860 -1.883 1.00 93.56 190 GLY A O 1
ATOM 1451 N N . ARG A 1 191 ? -4.490 -2.914 -2.644 1.00 95.38 191 ARG A N 1
ATOM 1452 C CA . ARG A 1 191 ? -3.261 -3.142 -3.393 1.00 95.38 191 ARG A CA 1
ATOM 1453 C C . ARG A 1 191 ? -3.615 -3.482 -4.828 1.00 95.38 191 ARG A C 1
ATOM 1455 O O . ARG A 1 191 ? -4.197 -4.529 -5.093 1.00 95.38 191 ARG A O 1
ATOM 1462 N N . PHE A 1 192 ? -3.208 -2.613 -5.733 1.00 94.81 192 PHE A N 1
ATOM 1463 C CA . PHE A 1 192 ? -3.247 -2.827 -7.166 1.00 94.81 192 PHE A CA 1
ATOM 1464 C C . PHE A 1 192 ? -1.908 -3.386 -7.639 1.00 94.81 192 PHE A C 1
ATOM 1466 O O . PHE A 1 192 ? -0.859 -2.868 -7.249 1.00 94.81 192 PHE A O 1
ATOM 1473 N N . GLU A 1 193 ? -1.925 -4.412 -8.483 1.00 94.12 193 GLU A N 1
ATOM 1474 C CA . GLU A 1 193 ? -0.713 -4.937 -9.111 1.00 94.12 193 GLU A CA 1
ATOM 1475 C C . GLU A 1 193 ? -0.950 -5.310 -10.571 1.00 94.12 193 GLU A C 1
ATOM 1477 O O . GLU A 1 193 ? -1.842 -6.092 -10.892 1.00 94.12 193 GLU A O 1
ATOM 1482 N N . ILE A 1 194 ? -0.069 -4.817 -11.442 1.00 92.94 194 ILE A N 1
ATOM 1483 C CA . ILE A 1 194 ? 0.041 -5.259 -12.833 1.00 92.94 194 ILE A CA 1
ATOM 1484 C C . ILE A 1 194 ? 1.432 -5.832 -13.073 1.00 92.94 194 ILE A C 1
ATOM 1486 O O . ILE A 1 194 ? 2.441 -5.262 -12.652 1.00 92.94 194 ILE A O 1
ATOM 1490 N N . THR A 1 195 ? 1.495 -6.975 -13.748 1.00 91.88 195 THR A N 1
ATOM 1491 C CA . THR A 1 195 ? 2.725 -7.759 -13.897 1.00 91.88 195 THR A CA 1
ATOM 1492 C C . THR A 1 195 ? 3.068 -8.000 -15.358 1.00 91.88 195 THR A C 1
ATOM 1494 O O . THR A 1 195 ? 2.174 -8.235 -16.176 1.00 91.88 195 THR A O 1
ATOM 1497 N N . ASP A 1 196 ? 4.364 -8.021 -15.671 1.00 91.00 196 ASP A N 1
ATOM 1498 C CA . ASP A 1 196 ? 4.836 -8.535 -16.954 1.00 91.00 196 ASP A CA 1
ATOM 1499 C C . ASP A 1 196 ? 4.580 -10.042 -17.062 1.00 91.00 196 ASP A C 1
ATOM 1501 O O . ASP A 1 196 ? 4.420 -10.746 -16.057 1.00 91.00 196 ASP A O 1
ATOM 1505 N N . GLY A 1 197 ? 4.566 -10.522 -18.298 1.00 86.56 197 GLY A N 1
ATOM 1506 C CA . GLY A 1 197 ? 4.531 -11.941 -18.613 1.00 86.56 197 GLY A CA 1
ATOM 1507 C C . GLY A 1 197 ? 5.928 -12.522 -18.798 1.00 86.56 197 GLY A C 1
ATOM 1508 O O . GLY A 1 197 ? 6.906 -11.808 -19.016 1.00 86.56 197 GLY A O 1
ATOM 1509 N N . VAL A 1 198 ? 6.015 -13.846 -18.751 1.00 84.19 198 VAL A N 1
ATOM 1510 C CA . VAL A 1 198 ? 7.219 -14.579 -19.140 1.00 84.19 198 VAL A CA 1
ATOM 1511 C C . VAL A 1 198 ? 7.281 -14.613 -20.662 1.00 84.19 198 VAL A C 1
ATOM 1513 O O . VAL A 1 198 ? 6.309 -14.985 -21.324 1.00 84.19 198 VAL A O 1
ATOM 1516 N N . LYS A 1 199 ? 8.431 -14.221 -21.210 1.00 79.56 199 LYS A N 1
ATOM 1517 C CA . LYS A 1 199 ? 8.715 -14.313 -22.641 1.00 79.56 199 LYS A CA 1
ATOM 1518 C C . LYS A 1 199 ? 9.471 -15.598 -22.945 1.00 79.56 199 LYS A C 1
ATOM 1520 O O . LYS A 1 199 ? 10.348 -16.000 -22.180 1.00 79.56 199 LYS A O 1
ATOM 1525 N N . ASN A 1 200 ? 9.140 -16.218 -24.068 1.00 71.94 200 ASN A N 1
ATOM 1526 C CA . ASN A 1 200 ? 9.883 -17.347 -24.607 1.00 71.94 200 ASN A CA 1
ATOM 1527 C C . ASN A 1 200 ? 11.193 -16.875 -25.275 1.00 71.94 200 ASN A C 1
ATOM 1529 O O . ASN A 1 200 ? 11.450 -15.677 -25.411 1.00 71.94 200 ASN A O 1
ATOM 1533 N N . LEU A 1 201 ? 12.017 -17.816 -25.747 1.00 68.75 201 LEU A N 1
ATOM 1534 C CA . LEU A 1 201 ? 13.277 -17.504 -26.442 1.00 68.75 201 LEU A CA 1
ATOM 1535 C C . LEU A 1 201 ? 13.100 -16.718 -27.753 1.00 68.75 201 LEU A C 1
ATOM 1537 O O . LEU A 1 201 ? 14.061 -16.136 -28.247 1.00 68.75 201 LEU A O 1
ATOM 1541 N N . LYS A 1 202 ? 11.891 -16.700 -28.324 1.00 70.50 202 LYS A N 1
ATOM 1542 C CA . LYS A 1 202 ? 11.554 -15.922 -29.524 1.00 70.50 202 LYS A CA 1
ATOM 1543 C C . LYS A 1 202 ? 11.110 -14.492 -29.189 1.00 70.50 202 LYS A C 1
ATOM 1545 O O . LYS A 1 202 ? 10.930 -13.692 -30.097 1.00 70.50 202 LYS A O 1
ATOM 1550 N N . GLY A 1 203 ? 10.977 -14.161 -27.902 1.00 70.81 203 GLY A N 1
ATOM 1551 C CA . GLY A 1 203 ? 10.535 -12.853 -27.421 1.00 70.81 203 GLY A CA 1
ATOM 1552 C C . GLY A 1 203 ? 9.016 -12.698 -27.314 1.00 70.81 203 GLY A C 1
ATOM 1553 O O . GLY A 1 203 ? 8.557 -11.643 -26.873 1.00 70.81 203 GLY A O 1
ATOM 1554 N N . ASP A 1 204 ? 8.248 -13.736 -27.651 1.00 73.88 204 ASP A N 1
ATOM 1555 C CA . ASP A 1 204 ? 6.792 -13.735 -27.534 1.00 73.88 204 ASP A CA 1
ATOM 1556 C C . ASP A 1 204 ? 6.367 -14.088 -26.108 1.00 73.88 204 ASP A C 1
ATOM 1558 O O . ASP A 1 204 ? 7.010 -14.890 -25.425 1.00 73.88 204 ASP A O 1
ATOM 1562 N N . TYR A 1 205 ? 5.253 -13.513 -25.658 1.00 74.50 205 TYR A N 1
ATOM 1563 C CA . TYR A 1 205 ? 4.638 -13.916 -24.397 1.00 74.50 205 TYR A CA 1
ATOM 1564 C C . TYR A 1 205 ? 4.106 -15.348 -24.490 1.00 74.50 205 TYR A C 1
ATOM 1566 O O . TYR A 1 205 ? 3.484 -15.727 -25.484 1.00 74.50 205 TYR A O 1
ATOM 1574 N N . GLU A 1 206 ? 4.322 -16.133 -23.435 1.00 66.94 206 GLU A N 1
ATOM 1575 C CA . GLU A 1 206 ? 3.679 -17.440 -23.291 1.00 66.94 206 GLU A CA 1
ATOM 1576 C C . GLU A 1 206 ? 2.144 -17.280 -23.347 1.00 66.94 206 GLU A C 1
ATOM 1578 O O . GLU A 1 206 ? 1.581 -16.379 -22.721 1.00 66.94 206 GLU A O 1
ATOM 1583 N N . ALA A 1 207 ? 1.476 -18.121 -24.147 1.00 56.38 207 ALA A N 1
ATOM 1584 C CA . ALA A 1 207 ? 0.069 -17.951 -24.517 1.00 56.38 207 ALA A CA 1
ATOM 1585 C C . ALA A 1 207 ? -0.908 -17.987 -23.322 1.00 56.38 207 ALA A C 1
ATOM 1587 O O . ALA A 1 207 ? -0.672 -18.655 -22.310 1.00 56.38 207 ALA A O 1
ATOM 1588 N N . SER A 1 208 ? -2.036 -17.289 -23.493 1.00 49.12 208 SER A N 1
ATOM 1589 C CA . SER A 1 208 ? -3.115 -17.112 -22.516 1.00 49.12 208 SER A CA 1
ATOM 1590 C C . SER A 1 208 ? -3.816 -18.426 -22.132 1.00 49.12 208 SER A C 1
ATOM 1592 O O . SER A 1 208 ? -4.084 -19.286 -22.968 1.00 49.12 208 SER A O 1
ATOM 1594 N N . GLY A 1 209 ? -4.110 -18.586 -20.839 1.00 51.19 209 GLY A N 1
ATOM 1595 C CA . GLY A 1 209 ? -4.646 -19.788 -20.188 1.00 51.19 209 GLY A CA 1
ATOM 1596 C C . GLY A 1 209 ? -3.838 -20.277 -18.969 1.00 51.19 209 GLY A C 1
ATOM 1597 O O . GLY A 1 209 ? -4.200 -21.276 -18.348 1.00 51.19 209 GLY A O 1
ATOM 1598 N N . ARG A 1 210 ? -2.733 -19.610 -18.614 1.00 56.31 210 ARG A N 1
ATOM 1599 C CA . ARG A 1 210 ? -1.763 -19.977 -17.572 1.00 56.31 210 ARG A CA 1
ATOM 1600 C C . ARG A 1 210 ? -1.434 -18.770 -16.677 1.00 56.31 210 ARG A C 1
ATOM 1602 O O . ARG A 1 210 ? -0.451 -18.053 -16.862 1.00 56.31 210 ARG A O 1
ATOM 1609 N N . SER A 1 211 ? -2.221 -18.623 -15.611 1.00 57.41 211 SER A N 1
ATOM 1610 C CA . SER A 1 211 ? -2.288 -17.455 -14.708 1.00 57.41 211 SER A CA 1
ATOM 1611 C C . SER A 1 211 ? -0.977 -16.943 -14.087 1.00 57.41 211 SER A C 1
ATOM 1613 O O . SER A 1 211 ? -0.945 -15.816 -13.595 1.00 57.41 211 SER A O 1
ATOM 1615 N N . ARG A 1 212 ? 0.107 -17.732 -14.068 1.00 63.50 212 ARG A N 1
ATOM 1616 C CA . ARG A 1 212 ? 1.387 -17.340 -13.442 1.00 63.50 212 ARG A CA 1
ATOM 1617 C C . ARG A 1 212 ? 2.393 -16.699 -14.401 1.00 63.50 212 ARG A C 1
ATOM 1619 O O . ARG A 1 212 ? 3.329 -16.064 -13.906 1.00 63.50 212 ARG A O 1
ATOM 1626 N N . LYS A 1 213 ? 2.216 -16.884 -15.715 1.00 73.19 213 LYS A N 1
ATOM 1627 C CA . LYS A 1 213 ? 3.183 -16.505 -16.764 1.00 73.19 213 LYS A CA 1
ATOM 1628 C C . LYS A 1 213 ? 2.657 -15.452 -17.734 1.00 73.19 213 LYS A C 1
ATOM 1630 O O . LYS A 1 213 ? 3.431 -14.917 -18.519 1.00 73.19 213 LYS A O 1
ATOM 1635 N N . GLU A 1 214 ? 1.371 -15.142 -17.671 1.00 79.81 214 GLU A N 1
ATOM 1636 C CA . GLU A 1 214 ? 0.756 -14.142 -18.535 1.00 79.81 214 GLU A CA 1
ATOM 1637 C C . GLU A 1 214 ? 1.088 -12.716 -18.112 1.00 79.81 214 GLU A C 1
ATOM 1639 O O . GLU A 1 214 ? 1.147 -12.386 -16.924 1.00 79.81 214 GLU A O 1
ATOM 1644 N N . ARG A 1 215 ? 1.233 -11.859 -19.121 1.00 88.06 215 ARG A N 1
ATOM 1645 C CA . ARG A 1 215 ? 1.248 -10.415 -18.930 1.00 88.06 215 ARG A CA 1
ATOM 1646 C C . ARG A 1 215 ? -0.156 -9.956 -18.554 1.00 88.06 215 ARG A C 1
ATOM 1648 O O . ARG A 1 215 ? -1.126 -10.312 -19.221 1.00 88.06 215 ARG A O 1
ATOM 1655 N N . ARG A 1 216 ? -0.263 -9.137 -17.509 1.00 88.94 216 ARG A N 1
ATOM 1656 C CA . ARG A 1 216 ? -1.542 -8.538 -17.119 1.00 88.94 216 ARG A CA 1
ATOM 1657 C C . ARG A 1 216 ? -1.973 -7.471 -18.131 1.00 88.94 216 ARG A C 1
ATOM 1659 O O . ARG A 1 216 ? -1.115 -6.711 -18.595 1.00 88.94 216 ARG A O 1
ATOM 1666 N N . PRO A 1 217 ? -3.277 -7.375 -18.445 1.00 88.94 217 PRO A N 1
ATOM 1667 C CA . PRO A 1 217 ? -3.796 -6.297 -19.272 1.00 88.94 217 PRO A CA 1
ATOM 1668 C C . PRO A 1 217 ? -3.357 -4.923 -18.760 1.00 88.94 217 PRO A C 1
ATOM 1670 O O . PRO A 1 217 ? -3.336 -4.677 -17.556 1.00 88.94 217 PRO A O 1
ATOM 1673 N N . GLY A 1 218 ? -2.961 -4.037 -19.669 1.00 88.62 218 GLY A N 1
ATOM 1674 C CA . GLY A 1 218 ? -2.513 -2.679 -19.338 1.00 88.62 218 GLY A CA 1
ATOM 1675 C C . GLY A 1 218 ? -1.049 -2.586 -18.891 1.00 88.62 218 GLY A C 1
ATOM 1676 O O . GLY A 1 218 ? -0.494 -1.488 -18.844 1.00 88.62 218 GLY A O 1
ATOM 1677 N N . PHE A 1 219 ? -0.370 -3.711 -18.645 1.00 92.00 219 PHE A N 1
ATOM 1678 C CA . PHE A 1 219 ? 1.061 -3.703 -18.356 1.00 92.00 219 PHE A CA 1
ATOM 1679 C C . PHE A 1 219 ? 1.887 -3.320 -19.590 1.00 92.00 219 PHE A C 1
ATOM 1681 O O . PHE A 1 219 ? 1.740 -3.922 -20.658 1.00 92.00 219 PHE A O 1
ATOM 1688 N N . LYS A 1 220 ? 2.823 -2.386 -19.401 1.00 92.75 220 LYS A N 1
ATOM 1689 C CA . LYS A 1 220 ? 3.893 -2.030 -20.340 1.00 92.75 220 LYS A CA 1
ATOM 1690 C C . LYS A 1 220 ? 5.196 -1.914 -19.551 1.00 92.75 220 LYS A C 1
ATOM 1692 O O . LYS A 1 220 ? 5.199 -1.323 -18.474 1.00 92.75 220 LYS A O 1
ATOM 1697 N N . MET A 1 221 ? 6.292 -2.463 -20.066 1.00 92.06 221 MET A N 1
ATOM 1698 C CA . MET A 1 221 ? 7.607 -2.298 -19.439 1.00 92.06 221 MET A CA 1
ATOM 1699 C C . MET A 1 221 ? 8.035 -0.822 -19.498 1.00 92.06 221 MET A C 1
ATOM 1701 O O . MET A 1 221 ? 7.786 -0.149 -20.499 1.00 92.06 221 MET A O 1
ATOM 1705 N N . PHE A 1 222 ? 8.654 -0.316 -18.430 1.00 92.19 222 PHE A N 1
ATOM 1706 C CA . PHE A 1 222 ? 9.230 1.031 -18.420 1.00 92.19 222 PHE A CA 1
ATOM 1707 C C . PHE A 1 222 ? 10.433 1.128 -19.367 1.00 92.19 222 PHE A C 1
ATOM 1709 O O . PHE A 1 222 ? 11.127 0.139 -19.604 1.00 92.19 222 PHE A O 1
ATOM 1716 N N . ASP A 1 223 ? 10.688 2.326 -19.893 1.00 91.31 223 ASP A N 1
ATOM 1717 C CA . ASP A 1 223 ? 11.780 2.584 -20.832 1.00 91.31 223 ASP A CA 1
ATOM 1718 C C . ASP A 1 223 ? 12.741 3.636 -20.263 1.00 91.31 223 ASP A C 1
ATOM 1720 O O . ASP A 1 223 ? 12.370 4.789 -20.040 1.00 91.31 223 ASP A O 1
ATOM 1724 N N . LEU A 1 224 ? 13.987 3.226 -20.013 1.00 90.31 224 LEU A N 1
ATOM 1725 C CA . LEU A 1 224 ? 15.048 4.092 -19.487 1.00 90.31 224 LEU A CA 1
ATOM 1726 C C . LEU A 1 224 ? 15.803 4.860 -20.588 1.00 90.31 224 LEU A C 1
ATOM 1728 O O . LEU A 1 224 ? 16.669 5.683 -20.273 1.00 90.31 224 LEU A O 1
ATOM 1732 N N . ASN A 1 225 ? 15.468 4.625 -21.860 1.00 90.69 225 ASN A N 1
ATOM 1733 C CA . ASN A 1 225 ? 16.008 5.375 -22.996 1.00 90.69 225 ASN A CA 1
ATOM 1734 C C . ASN A 1 225 ? 15.247 6.684 -23.253 1.00 90.69 225 ASN A C 1
ATOM 1736 O O . ASN A 1 225 ? 15.676 7.492 -24.076 1.00 90.69 225 ASN A O 1
ATOM 1740 N N . LEU A 1 226 ? 14.129 6.907 -22.553 1.00 88.94 226 LEU A N 1
ATOM 1741 C CA . LEU A 1 226 ? 13.386 8.163 -22.613 1.00 88.94 226 LEU A CA 1
ATOM 1742 C C . LEU A 1 226 ? 14.248 9.338 -22.130 1.00 88.94 226 LEU A C 1
ATOM 1744 O O . LEU A 1 226 ? 15.136 9.189 -21.285 1.00 88.94 226 LEU A O 1
ATOM 1748 N N . GLY A 1 227 ? 13.968 10.528 -22.666 1.00 85.25 227 GLY A N 1
ATOM 1749 C CA . GLY A 1 227 ? 14.637 11.759 -22.253 1.00 85.25 227 GLY A CA 1
ATOM 1750 C C . GLY A 1 227 ? 14.348 12.082 -20.786 1.00 85.25 227 GLY A C 1
ATOM 1751 O O . GLY A 1 227 ? 13.227 11.918 -20.320 1.00 85.25 227 GLY A O 1
ATOM 1752 N N . GLY A 1 228 ? 15.353 12.533 -20.044 1.00 87.12 228 GLY A N 1
ATOM 1753 C CA . GLY A 1 228 ? 15.228 12.887 -18.630 1.00 87.12 228 GLY A CA 1
ATOM 1754 C C . GLY A 1 228 ? 16.595 12.903 -17.961 1.00 87.12 228 GLY A C 1
ATOM 1755 O O . GLY A 1 228 ? 17.433 12.049 -18.254 1.00 87.12 228 GLY A O 1
ATOM 1756 N N . ALA A 1 229 ? 16.826 13.878 -17.085 1.00 87.56 229 ALA A N 1
ATOM 1757 C CA . ALA A 1 229 ? 18.107 14.055 -16.406 1.00 87.56 229 ALA A CA 1
ATOM 1758 C C . ALA A 1 229 ? 18.324 13.028 -15.285 1.00 87.56 229 ALA A C 1
ATOM 1760 O O . ALA A 1 229 ? 19.459 12.755 -14.909 1.00 87.56 229 ALA A O 1
ATOM 1761 N N . THR A 1 230 ? 17.242 12.454 -14.751 1.00 89.94 230 THR A N 1
ATOM 1762 C CA . THR A 1 230 ? 17.282 11.479 -13.654 1.00 89.94 230 THR A CA 1
ATOM 1763 C C . THR A 1 230 ? 16.457 10.239 -13.985 1.00 89.94 230 THR A C 1
ATOM 1765 O O . THR A 1 230 ? 15.488 10.307 -14.746 1.00 89.94 230 THR A O 1
ATOM 1768 N N . VAL A 1 231 ? 16.783 9.100 -13.361 1.00 90.62 231 VAL A N 1
ATOM 1769 C CA . VAL A 1 231 ? 15.959 7.879 -13.445 1.00 90.62 231 VAL A CA 1
ATOM 1770 C C . VAL A 1 231 ? 14.508 8.171 -13.052 1.00 90.62 231 VAL A C 1
ATOM 1772 O O . VAL A 1 231 ? 13.592 7.689 -13.709 1.00 90.62 231 VAL A O 1
ATOM 1775 N N . ALA A 1 232 ? 14.277 9.016 -12.042 1.00 91.25 232 ALA A N 1
ATOM 1776 C CA . ALA A 1 232 ? 12.930 9.382 -11.615 1.00 91.25 232 ALA A CA 1
ATOM 1777 C C . ALA A 1 232 ? 12.120 10.074 -12.724 1.00 91.25 232 ALA A C 1
ATOM 1779 O O . ALA A 1 232 ? 10.971 9.708 -12.953 1.00 91.25 232 ALA A O 1
ATOM 1780 N N . GLU A 1 233 ? 12.715 11.018 -13.457 1.00 92.44 233 GLU A N 1
ATOM 1781 C CA . GLU A 1 233 ? 12.056 11.677 -14.594 1.00 92.44 233 GLU A CA 1
ATOM 1782 C C . GLU A 1 233 ? 11.700 10.694 -15.714 1.00 92.44 233 GLU A C 1
ATOM 1784 O O . GLU A 1 233 ? 10.630 10.795 -16.314 1.00 92.44 233 GLU A O 1
ATOM 1789 N N . LYS A 1 234 ? 12.566 9.712 -15.981 1.00 92.62 234 LYS A N 1
ATOM 1790 C CA . LYS A 1 234 ? 12.313 8.660 -16.977 1.00 92.62 234 LYS A CA 1
ATOM 1791 C C . LYS A 1 234 ? 11.179 7.734 -16.534 1.00 92.62 234 LYS A C 1
ATOM 1793 O O . LYS A 1 234 ? 10.244 7.483 -17.288 1.00 92.62 234 LYS A O 1
ATOM 1798 N N . MET A 1 235 ? 11.206 7.292 -15.278 1.00 93.12 235 MET A N 1
ATOM 1799 C CA . MET A 1 235 ? 10.177 6.422 -14.696 1.00 93.12 235 MET A CA 1
ATOM 1800 C C . MET A 1 235 ? 8.811 7.112 -14.577 1.00 93.12 235 MET A C 1
ATOM 1802 O O . MET A 1 235 ? 7.773 6.456 -14.690 1.00 93.12 235 MET A O 1
ATOM 1806 N N . ASN A 1 236 ? 8.793 8.432 -14.383 1.00 94.50 236 ASN A N 1
ATOM 1807 C CA . ASN A 1 236 ? 7.576 9.244 -14.339 1.00 94.50 236 ASN A CA 1
ATOM 1808 C C . ASN A 1 236 ? 6.905 9.429 -15.707 1.00 94.50 236 ASN A C 1
ATOM 1810 O O . ASN A 1 236 ? 5.765 9.881 -15.760 1.00 94.50 236 ASN A O 1
ATOM 1814 N N . GLN A 1 237 ? 7.580 9.097 -16.807 1.00 94.38 237 GLN A N 1
ATOM 1815 C CA . GLN A 1 237 ? 7.010 9.124 -18.161 1.00 94.38 237 GLN A CA 1
ATOM 1816 C C . GLN A 1 237 ? 6.381 7.793 -18.577 1.00 94.38 237 GLN A C 1
ATOM 1818 O O . GLN A 1 237 ? 5.917 7.662 -19.716 1.00 94.38 237 GLN A O 1
ATOM 1823 N N . TRP A 1 238 ? 6.373 6.809 -17.670 1.00 94.94 238 TRP A N 1
ATOM 1824 C CA . TRP A 1 238 ? 5.742 5.523 -17.910 1.00 94.94 238 TRP A CA 1
ATOM 1825 C C . TRP A 1 238 ? 4.299 5.704 -18.384 1.00 94.94 238 TRP A C 1
ATOM 1827 O O . TRP A 1 238 ? 3.557 6.546 -17.886 1.00 94.94 238 TRP A O 1
ATOM 1837 N N . GLU A 1 239 ? 3.918 4.897 -19.364 1.00 94.19 239 GLU A N 1
ATOM 1838 C CA . GLU A 1 239 ? 2.599 4.897 -19.976 1.00 94.19 239 GLU A CA 1
ATOM 1839 C C . GLU A 1 239 ? 2.091 3.466 -19.982 1.00 94.19 239 GLU A C 1
ATOM 1841 O O . GLU A 1 239 ? 2.842 2.545 -20.316 1.00 94.19 239 GLU A O 1
ATOM 1846 N N . ARG A 1 240 ? 0.824 3.266 -19.640 1.00 93.38 240 ARG A N 1
ATOM 1847 C CA . ARG A 1 240 ? 0.228 1.931 -19.687 1.00 93.38 240 ARG A CA 1
ATOM 1848 C C . ARG A 1 240 ? 0.069 1.431 -21.127 1.00 93.38 240 ARG A C 1
ATOM 1850 O O . ARG A 1 240 ? 0.094 2.199 -22.089 1.00 93.38 240 ARG A O 1
ATOM 1857 N N . ALA A 1 241 ? -0.131 0.127 -21.288 1.00 92.56 241 ALA A N 1
ATOM 1858 C CA . ALA A 1 241 ? -0.586 -0.415 -22.566 1.00 92.56 241 ALA A CA 1
ATOM 1859 C C . ALA A 1 241 ? -2.049 -0.010 -22.826 1.00 92.56 241 ALA A C 1
ATOM 1861 O O . ALA A 1 241 ? -2.819 0.200 -21.885 1.00 92.56 241 ALA A O 1
ATOM 1862 N N . ASN A 1 242 ? -2.446 0.073 -24.101 1.00 90.75 242 ASN A N 1
ATOM 1863 C CA . ASN A 1 242 ? -3.812 0.422 -24.507 1.00 90.75 242 ASN A CA 1
ATOM 1864 C C . ASN A 1 242 ? -4.790 -0.756 -24.311 1.00 90.75 242 ASN A C 1
ATOM 1866 O O . ASN A 1 242 ? -5.353 -1.296 -25.257 1.00 90.75 242 ASN A O 1
ATOM 1870 N N . GLU A 1 243 ? -4.931 -1.185 -23.063 1.00 89.94 243 GLU A N 1
ATOM 1871 C CA . GLU A 1 243 ? -5.723 -2.322 -22.606 1.00 89.94 243 GLU A CA 1
ATOM 1872 C C . GLU A 1 243 ? -6.354 -1.961 -21.259 1.00 89.94 243 GLU A C 1
ATOM 1874 O O . GLU A 1 243 ? -5.749 -1.257 -20.447 1.00 89.94 243 GLU A O 1
ATOM 1879 N N . THR A 1 244 ? -7.572 -2.425 -21.009 1.00 88.69 244 THR A N 1
ATOM 1880 C CA . THR A 1 244 ? -8.268 -2.172 -19.742 1.00 88.69 244 THR A CA 1
ATOM 1881 C C . THR A 1 244 ? -7.720 -3.080 -18.648 1.00 88.69 244 THR A C 1
ATOM 1883 O O . THR A 1 244 ? -7.546 -4.275 -18.879 1.00 88.69 244 THR A O 1
ATOM 1886 N N . TYR A 1 245 ? -7.486 -2.533 -17.454 1.00 90.25 245 TYR A N 1
ATOM 1887 C CA . TYR A 1 245 ? -7.114 -3.335 -16.288 1.00 90.25 245 TYR A CA 1
ATOM 1888 C C . TYR A 1 245 ? -8.194 -4.362 -15.940 1.00 90.25 245 TYR A C 1
ATOM 1890 O O . TYR A 1 245 ? -9.386 -4.140 -16.168 1.00 90.25 245 TYR A O 1
ATOM 1898 N N . SER A 1 246 ? -7.782 -5.492 -15.370 1.00 86.94 246 SER A N 1
ATOM 1899 C CA . SER A 1 246 ? -8.720 -6.503 -14.900 1.00 86.94 246 SER A CA 1
ATOM 1900 C C . SER A 1 246 ? -9.364 -6.055 -13.591 1.00 86.94 246 SER A C 1
ATOM 1902 O O . SER A 1 246 ? -8.710 -5.503 -12.707 1.00 86.94 246 SER A O 1
ATOM 1904 N N . ALA A 1 247 ? -10.648 -6.370 -13.413 1.00 80.19 247 ALA A N 1
ATOM 1905 C CA . ALA A 1 247 ? -11.360 -6.100 -12.163 1.00 80.19 247 ALA A CA 1
ATOM 1906 C C . ALA A 1 247 ? -10.705 -6.775 -10.939 1.00 80.19 247 ALA A C 1
ATOM 1908 O O . ALA A 1 247 ? -10.881 -6.304 -9.819 1.00 80.19 247 ALA A O 1
ATOM 1909 N N . ASN A 1 248 ? -9.934 -7.847 -11.163 1.00 83.44 248 ASN A N 1
ATOM 1910 C CA . ASN A 1 248 ? -9.244 -8.623 -10.131 1.00 83.44 248 ASN A CA 1
ATOM 1911 C C . ASN A 1 248 ? -7.809 -8.144 -9.850 1.00 83.44 248 ASN A C 1
ATOM 1913 O O . ASN A 1 248 ? -7.095 -8.801 -9.095 1.00 83.44 248 ASN A O 1
ATOM 1917 N N . ASP A 1 249 ? -7.355 -7.054 -10.475 1.00 87.88 249 ASP A N 1
ATOM 1918 C CA . ASP A 1 249 ? -6.007 -6.521 -10.237 1.00 87.88 249 ASP A CA 1
ATOM 1919 C C . ASP A 1 249 ? -5.923 -5.719 -8.921 1.00 87.88 249 ASP A C 1
ATOM 1921 O O . ASP A 1 249 ? -4.822 -5.400 -8.476 1.00 87.88 249 ASP A O 1
ATOM 1925 N N . MET A 1 250 ? -7.063 -5.432 -8.271 1.00 90.12 250 MET A N 1
ATOM 1926 C CA . MET A 1 250 ? -7.148 -4.865 -6.918 1.00 90.12 250 MET A CA 1
ATOM 1927 C C . MET A 1 250 ? -7.427 -5.952 -5.874 1.00 90.12 250 MET A C 1
ATOM 1929 O O . MET A 1 250 ? -8.407 -6.688 -5.973 1.00 90.12 250 MET A O 1
ATOM 1933 N N . GLN A 1 251 ? -6.616 -5.990 -4.818 1.00 91.69 251 GLN A N 1
ATOM 1934 C CA . GLN A 1 251 ? -6.802 -6.844 -3.647 1.00 91.69 251 GLN A CA 1
ATOM 1935 C C . GLN A 1 251 ? -6.893 -5.998 -2.373 1.00 91.69 251 GLN A C 1
ATOM 1937 O O . GLN A 1 251 ? -6.071 -5.112 -2.154 1.00 91.69 251 GLN A O 1
ATOM 1942 N N . ILE A 1 252 ? -7.848 -6.300 -1.492 1.00 91.88 252 ILE A N 1
ATOM 1943 C CA . ILE A 1 252 ? -7.906 -5.681 -0.161 1.00 91.88 252 ILE A CA 1
ATOM 1944 C C . ILE A 1 252 ? -6.867 -6.339 0.750 1.00 91.88 252 ILE A C 1
ATOM 1946 O O . ILE A 1 252 ? -6.821 -7.562 0.875 1.00 91.88 252 ILE A O 1
ATOM 1950 N N . VAL A 1 253 ? -6.017 -5.516 1.362 1.00 93.94 253 VAL A N 1
ATOM 1951 C CA . VAL A 1 253 ? -4.940 -5.954 2.262 1.00 93.94 253 VAL A CA 1
ATOM 1952 C C . VAL A 1 253 ? -5.425 -5.967 3.702 1.00 93.94 253 VAL A C 1
ATOM 1954 O O . VAL A 1 253 ? -5.160 -6.915 4.432 1.00 93.94 253 VAL A O 1
ATOM 1957 N N . VAL A 1 254 ? -6.116 -4.903 4.107 1.00 93.81 254 VAL A N 1
ATOM 1958 C CA . VAL A 1 254 ? -6.604 -4.720 5.473 1.00 93.81 254 VAL A CA 1
ATOM 1959 C C . VAL A 1 254 ? -7.790 -3.755 5.477 1.00 93.81 254 VAL A C 1
ATOM 1961 O O . VAL A 1 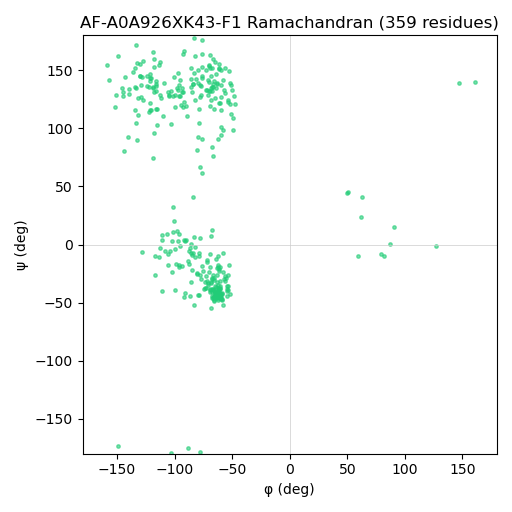254 ? -7.817 -2.786 4.714 1.00 93.81 254 VAL A O 1
ATOM 1964 N N . ASP A 1 255 ? -8.772 -4.053 6.322 1.00 90.75 255 ASP A N 1
ATOM 1965 C CA . ASP A 1 255 ? -9.946 -3.222 6.615 1.00 90.75 255 ASP A CA 1
ATOM 1966 C C . ASP A 1 255 ? -9.747 -2.518 7.978 1.00 90.75 255 ASP A C 1
ATOM 1968 O O . ASP A 1 255 ? -8.720 -2.697 8.630 1.00 90.75 255 ASP A O 1
ATOM 1972 N N . TYR A 1 256 ? -10.708 -1.718 8.439 1.00 89.31 256 TYR A N 1
ATOM 1973 C CA . TYR A 1 256 ? -10.654 -1.021 9.729 1.00 89.31 256 TYR A CA 1
ATOM 1974 C C . TYR A 1 256 ? -9.508 -0.008 9.833 1.00 89.31 256 TYR A C 1
ATOM 1976 O O . TYR A 1 256 ? -8.875 0.130 10.878 1.00 89.31 256 TYR A O 1
ATOM 1984 N N . ILE A 1 257 ? -9.253 0.744 8.766 1.00 89.94 257 ILE A N 1
ATOM 1985 C CA . ILE A 1 257 ? -8.274 1.833 8.737 1.00 89.94 257 ILE A CA 1
ATOM 1986 C C . ILE A 1 257 ? -8.912 3.130 9.228 1.00 89.94 257 ILE A C 1
ATOM 1988 O O . ILE A 1 257 ? -10.089 3.418 8.974 1.00 89.94 257 ILE A O 1
ATOM 1992 N N . ASP A 1 258 ? -8.130 3.921 9.965 1.00 85.50 258 ASP A N 1
ATOM 1993 C CA . ASP A 1 258 ? -8.578 5.213 10.463 1.00 85.50 258 ASP A CA 1
ATOM 1994 C C . ASP A 1 258 ? -8.926 6.142 9.296 1.00 85.50 258 ASP A C 1
ATOM 1996 O O . ASP A 1 258 ? -8.096 6.451 8.446 1.00 85.50 258 ASP A O 1
ATOM 2000 N N . ARG A 1 259 ? -10.176 6.604 9.277 1.00 78.88 259 ARG A N 1
ATOM 2001 C CA . ARG A 1 259 ? -10.679 7.570 8.297 1.00 78.88 259 ARG A CA 1
ATOM 2002 C C . ARG A 1 259 ? -10.888 8.956 8.888 1.00 78.88 259 ARG A C 1
ATOM 2004 O O . ARG A 1 259 ? -11.484 9.802 8.229 1.00 78.88 259 ARG A O 1
ATOM 2011 N N . THR A 1 260 ? -10.432 9.179 10.123 1.00 75.12 260 THR A N 1
ATOM 2012 C CA . THR A 1 260 ? -10.540 10.468 10.803 1.00 75.12 260 THR A CA 1
ATOM 2013 C C . THR A 1 260 ? -9.983 11.554 9.901 1.00 75.12 260 THR A C 1
ATOM 2015 O O . THR A 1 260 ? -8.819 11.513 9.500 1.00 75.12 260 THR A O 1
ATOM 2018 N N . GLU A 1 261 ? -10.823 12.523 9.579 1.00 71.94 261 GLU A N 1
ATOM 2019 C CA . GLU A 1 261 ? -10.420 13.688 8.814 1.00 71.94 261 GLU A CA 1
ATOM 2020 C C . GLU A 1 261 ? -9.713 14.684 9.730 1.00 71.94 261 GLU A C 1
ATOM 2022 O O . GLU A 1 261 ? -10.105 14.894 10.883 1.00 71.94 261 GLU A O 1
ATOM 2027 N N . VAL A 1 262 ? -8.641 15.294 9.232 1.00 65.94 262 VAL A N 1
ATOM 2028 C CA . VAL A 1 262 ? -7.909 16.330 9.961 1.00 65.94 262 VAL A CA 1
ATOM 2029 C C . VAL A 1 262 ? -8.089 17.649 9.235 1.00 65.94 262 VAL A C 1
ATOM 2031 O O . VAL A 1 262 ? -7.851 17.732 8.036 1.00 65.94 262 VAL A O 1
ATOM 2034 N N . ASP A 1 263 ? -8.500 18.694 9.953 1.00 63.16 263 ASP A N 1
ATOM 2035 C CA . ASP A 1 263 ? -8.528 20.037 9.377 1.00 63.16 263 ASP A CA 1
ATOM 2036 C C . ASP A 1 263 ? -7.120 20.427 8.896 1.00 63.16 263 ASP A C 1
ATOM 2038 O O . ASP A 1 263 ? -6.116 20.137 9.560 1.00 63.16 263 ASP A O 1
ATOM 2042 N N . ASN A 1 264 ? -7.034 21.118 7.757 1.00 56.09 264 ASN A N 1
ATOM 2043 C CA . ASN A 1 264 ? -5.758 21.475 7.125 1.00 56.09 264 ASN A CA 1
ATOM 2044 C C . ASN A 1 264 ? -4.812 22.253 8.068 1.00 56.09 264 ASN A C 1
ATOM 2046 O O . ASN A 1 264 ? -3.601 22.077 7.991 1.00 56.09 264 ASN A O 1
ATOM 2050 N N . GLY A 1 265 ? -5.345 23.018 9.034 1.00 51.69 265 GLY A N 1
ATOM 2051 C CA . GLY A 1 265 ? -4.557 23.733 10.053 1.00 51.69 265 GLY A CA 1
ATOM 2052 C C . GLY A 1 265 ? -4.109 22.909 11.276 1.00 51.69 265 GLY A C 1
ATOM 2053 O O . GLY A 1 265 ? -3.301 23.385 12.064 1.00 51.69 265 GLY A O 1
ATOM 2054 N N . GLN A 1 266 ? -4.620 21.685 11.465 1.00 51.22 266 GLN A N 1
ATOM 2055 C CA . GLN A 1 266 ? -4.253 20.757 12.560 1.00 51.22 266 GLN A CA 1
ATOM 2056 C C . GLN A 1 266 ? -3.514 19.507 12.046 1.00 51.22 266 GLN A C 1
ATOM 2058 O O . GLN A 1 266 ? -3.088 18.663 12.839 1.00 51.22 266 GLN A O 1
ATOM 2063 N N . SER A 1 267 ? -3.363 19.386 10.723 1.00 50.56 267 SER A N 1
ATOM 2064 C CA . SER A 1 267 ? -2.781 18.228 10.040 1.00 50.56 267 SER A CA 1
ATOM 2065 C C . SER A 1 267 ? -1.384 17.884 10.567 1.00 50.56 267 SER A C 1
ATOM 2067 O O . SER A 1 267 ? -1.098 16.722 10.839 1.00 50.56 267 SER A O 1
ATOM 2069 N N . GLU A 1 268 ? -0.545 18.878 10.852 1.00 49.16 268 GLU A N 1
ATOM 2070 C CA . GLU A 1 268 ? 0.837 18.667 11.313 1.00 49.16 268 GLU A CA 1
ATOM 2071 C C . GLU A 1 268 ? 0.966 17.943 12.662 1.00 49.16 268 GLU A C 1
ATOM 2073 O O . GLU A 1 268 ? 2.009 17.364 12.936 1.00 49.16 268 GLU A O 1
ATOM 2078 N N . LYS A 1 269 ? -0.084 17.915 13.497 1.00 53.06 269 LYS A N 1
ATOM 2079 C CA . LYS A 1 269 ? -0.046 17.209 14.792 1.00 53.06 269 LYS A CA 1
ATOM 2080 C C . LYS A 1 269 ? -0.442 15.733 14.710 1.00 53.06 269 LYS A C 1
ATOM 2082 O O . LYS A 1 269 ? -0.189 15.000 15.661 1.00 53.06 269 LYS A O 1
ATOM 2087 N N . LYS A 1 270 ? -1.101 15.302 13.626 1.00 65.75 270 LYS A N 1
ATOM 2088 C CA . LYS A 1 270 ? -1.586 13.915 13.459 1.00 65.75 270 LYS A CA 1
ATOM 2089 C C . LYS A 1 270 ? -0.762 13.095 12.463 1.00 65.75 270 LYS A C 1
ATOM 2091 O O . LYS A 1 270 ? -0.839 11.872 12.512 1.00 65.75 270 LYS A O 1
ATOM 2096 N N . PHE A 1 271 ? 0.027 13.740 11.603 1.00 73.50 271 PHE A N 1
ATOM 2097 C CA . PHE A 1 271 ? 1.031 13.067 10.779 1.00 73.50 271 PHE A CA 1
ATOM 2098 C C . PHE A 1 271 ? 2.380 13.098 11.489 1.00 73.50 271 PHE A C 1
ATOM 2100 O O . PHE A 1 271 ? 2.831 14.151 11.932 1.00 73.50 271 PHE A O 1
ATOM 2107 N N . GLN A 1 272 ? 3.049 11.953 11.565 1.00 78.81 272 GLN A N 1
ATOM 2108 C CA . GLN A 1 272 ? 4.443 11.922 11.985 1.00 78.81 272 GLN A CA 1
ATOM 2109 C C . GLN A 1 272 ? 5.323 12.577 10.914 1.00 78.81 272 GLN A C 1
ATOM 2111 O O . GLN A 1 272 ? 5.187 12.289 9.724 1.00 78.81 272 GLN A O 1
ATOM 2116 N N . THR A 1 273 ? 6.244 13.441 11.340 1.00 81.81 273 THR A N 1
ATOM 2117 C CA . THR A 1 273 ? 7.190 14.111 10.443 1.00 81.81 273 THR A CA 1
ATOM 2118 C C . THR A 1 273 ? 8.114 13.092 9.775 1.00 81.81 273 THR A C 1
ATOM 2120 O O . THR A 1 273 ? 8.661 12.202 10.436 1.00 81.81 273 THR A O 1
ATOM 2123 N N . CYS A 1 274 ? 8.312 13.230 8.462 1.00 87.50 274 CYS A N 1
ATOM 2124 C CA . CYS A 1 274 ? 9.317 12.451 7.745 1.00 87.50 274 CYS A CA 1
ATOM 2125 C C . CYS A 1 274 ? 10.727 12.748 8.276 1.00 87.50 274 CYS A C 1
ATOM 2127 O O . CYS A 1 274 ? 10.966 13.842 8.795 1.00 87.50 274 CYS A O 1
ATOM 2129 N N . PRO A 1 275 ? 11.684 11.815 8.120 1.00 88.75 275 PRO A N 1
ATOM 2130 C CA . PRO A 1 275 ? 13.084 12.104 8.396 1.00 88.75 275 PRO A CA 1
ATOM 2131 C C . PRO A 1 275 ? 13.564 13.352 7.658 1.00 88.75 275 PRO A C 1
ATOM 2133 O O . PRO A 1 275 ? 13.098 13.664 6.560 1.00 88.75 275 PRO A O 1
ATOM 2136 N N . VAL A 1 276 ? 14.516 14.047 8.270 1.00 86.38 276 VAL A N 1
ATOM 2137 C CA . VAL A 1 276 ? 15.177 15.197 7.660 1.00 86.38 276 VAL A CA 1
ATOM 2138 C C . VAL A 1 276 ? 16.437 14.701 6.958 1.00 86.38 276 VAL A C 1
ATOM 2140 O O . VAL A 1 276 ? 17.334 14.151 7.592 1.00 86.38 276 VAL A O 1
ATOM 2143 N N . ASP A 1 277 ? 16.486 14.881 5.643 1.00 87.00 277 ASP A N 1
ATOM 2144 C CA . ASP A 1 277 ? 17.643 14.617 4.789 1.00 87.00 277 ASP A CA 1
ATOM 2145 C C . ASP A 1 277 ? 17.717 15.734 3.750 1.00 87.00 277 ASP A C 1
ATOM 2147 O O . ASP A 1 277 ? 17.040 15.685 2.725 1.00 87.00 277 ASP A O 1
ATOM 2151 N N . LEU A 1 278 ? 18.471 16.785 4.065 1.00 86.75 278 LEU A N 1
ATOM 2152 C CA . LEU A 1 278 ? 18.525 17.994 3.250 1.00 86.75 278 LEU A CA 1
ATOM 2153 C C . LEU A 1 278 ? 19.526 17.839 2.100 1.00 86.75 278 LEU A C 1
ATOM 2155 O O . LEU A 1 278 ? 20.628 17.303 2.269 1.00 86.75 278 LEU A O 1
ATOM 2159 N N . ASP A 1 279 ? 19.145 18.319 0.921 1.00 82.25 279 ASP A N 1
ATOM 2160 C CA . ASP A 1 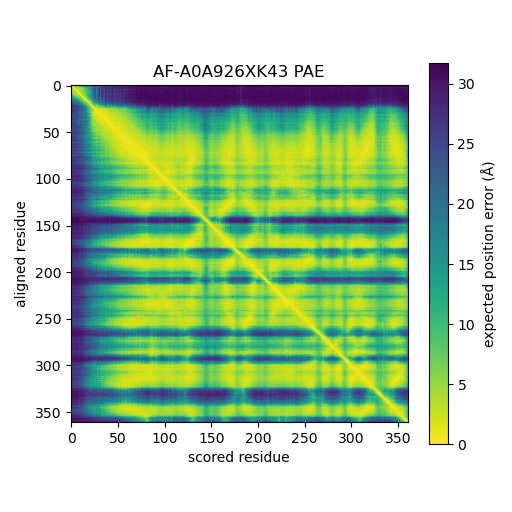279 ? 20.063 18.511 -0.195 1.00 82.25 279 ASP A CA 1
ATOM 2161 C C . ASP A 1 279 ? 20.917 19.785 -0.029 1.00 82.25 279 ASP A C 1
ATOM 2163 O O . ASP A 1 279 ? 20.834 20.506 0.971 1.00 82.25 279 ASP A O 1
ATOM 2167 N N . SER A 1 280 ? 21.769 20.073 -1.017 1.00 82.44 280 SER A N 1
ATOM 2168 C CA . SER A 1 280 ? 22.604 21.283 -1.024 1.00 82.44 280 SER A CA 1
ATOM 2169 C C . SER A 1 280 ? 21.793 22.585 -1.015 1.00 82.44 280 SER A C 1
ATOM 2171 O O . SER A 1 280 ? 22.326 23.621 -0.630 1.00 82.44 280 SER A O 1
ATOM 2173 N N . ASN A 1 281 ? 20.515 22.532 -1.400 1.00 84.75 281 ASN A N 1
ATOM 2174 C CA . ASN A 1 281 ? 19.590 23.660 -1.445 1.00 84.75 281 ASN A CA 1
ATOM 2175 C C . ASN A 1 281 ? 18.684 23.731 -0.202 1.00 84.75 281 ASN A C 1
ATOM 2177 O O . ASN A 1 281 ? 17.721 24.496 -0.200 1.00 84.75 281 ASN A O 1
ATOM 2181 N N . GLN A 1 282 ? 18.980 22.960 0.855 1.00 83.25 282 GLN A N 1
ATOM 2182 C CA . GLN A 1 282 ? 18.172 22.871 2.081 1.00 83.25 282 GLN A CA 1
ATOM 2183 C C . GLN A 1 282 ? 16.745 22.338 1.848 1.00 83.25 282 GLN A C 1
ATOM 2185 O O . GLN A 1 282 ? 15.846 22.577 2.655 1.00 83.25 282 GLN A O 1
ATOM 2190 N N . VAL A 1 283 ? 16.525 21.586 0.768 1.00 80.62 283 VAL A N 1
ATOM 2191 C CA . VAL A 1 283 ? 15.252 20.918 0.484 1.00 80.62 283 VAL A CA 1
ATOM 2192 C C . VAL A 1 283 ? 15.302 19.501 1.045 1.00 80.62 283 VAL A C 1
ATOM 2194 O O . VAL A 1 283 ? 16.263 18.766 0.822 1.00 80.62 283 VAL A O 1
ATOM 2197 N N . ASN A 1 284 ? 14.267 19.099 1.789 1.00 84.06 284 ASN A N 1
ATOM 2198 C CA . ASN A 1 284 ? 14.180 17.731 2.292 1.00 84.06 284 ASN A CA 1
ATOM 2199 C C . ASN A 1 284 ? 13.944 16.755 1.131 1.00 84.06 284 ASN A C 1
ATOM 2201 O O . ASN A 1 284 ? 12.958 16.879 0.407 1.00 84.06 284 ASN A O 1
ATOM 2205 N N . ARG A 1 285 ? 14.820 15.758 0.996 1.00 87.69 285 ARG A N 1
ATOM 2206 C CA . ARG A 1 285 ? 14.705 14.675 0.007 1.00 87.69 285 ARG A CA 1
ATOM 2207 C C . ARG A 1 285 ? 13.550 13.723 0.291 1.00 87.69 285 ARG A C 1
ATOM 2209 O O . ARG A 1 285 ? 13.149 12.966 -0.588 1.00 87.69 285 ARG A O 1
ATOM 2216 N N . TRP A 1 286 ? 13.050 13.716 1.526 1.00 90.25 286 TRP A N 1
ATOM 2217 C CA . TRP A 1 286 ? 11.866 12.951 1.880 1.00 90.25 286 TRP A CA 1
ATOM 2218 C C . TRP A 1 286 ? 10.601 13.706 1.503 1.00 90.25 286 TRP A C 1
ATOM 2220 O O . TRP A 1 286 ? 10.351 14.810 1.988 1.00 90.25 286 TRP A O 1
ATOM 2230 N N . THR A 1 287 ? 9.759 13.058 0.712 1.00 88.94 287 THR A N 1
ATOM 2231 C CA . THR A 1 287 ? 8.437 13.550 0.338 1.00 88.94 287 THR A CA 1
ATOM 2232 C C . THR A 1 287 ? 7.358 12.717 1.018 1.00 88.94 287 THR A C 1
ATOM 2234 O O . THR A 1 287 ? 7.482 11.502 1.161 1.00 88.94 287 THR A O 1
ATOM 2237 N N . ILE A 1 288 ? 6.305 13.381 1.501 1.00 87.81 288 ILE A N 1
ATOM 2238 C CA . ILE A 1 288 ? 5.191 12.740 2.208 1.00 87.81 288 ILE A CA 1
ATOM 2239 C C . ILE A 1 288 ? 3.980 12.624 1.291 1.00 87.81 288 ILE A C 1
ATOM 2241 O O . ILE A 1 288 ? 3.558 13.617 0.696 1.00 87.81 288 ILE A O 1
ATOM 2245 N N . THR A 1 289 ? 3.366 11.444 1.234 1.00 84.56 289 THR A N 1
ATOM 2246 C CA . THR A 1 289 ? 2.008 11.332 0.704 1.00 84.56 289 THR A CA 1
ATOM 2247 C C . THR A 1 289 ? 1.035 11.770 1.776 1.00 84.56 289 THR A C 1
ATOM 2249 O O . THR A 1 289 ? 0.917 11.121 2.810 1.00 84.56 289 THR A O 1
ATOM 2252 N N . LYS A 1 290 ? 0.294 12.843 1.532 1.00 73.75 290 LYS A N 1
ATOM 2253 C CA . LYS A 1 290 ? -0.918 13.134 2.295 1.00 73.75 290 LYS A CA 1
ATOM 2254 C C . LYS A 1 290 ? -2.068 12.748 1.376 1.00 73.75 290 LYS A C 1
ATOM 2256 O O . LYS A 1 290 ? -2.264 13.480 0.409 1.00 73.75 290 LYS A O 1
ATOM 2261 N N . PRO A 1 291 ? -2.752 11.603 1.577 1.00 66.19 291 PRO A N 1
ATOM 2262 C CA . PRO A 1 291 ? -3.899 11.266 0.748 1.00 66.19 291 PRO A CA 1
ATOM 2263 C C . PRO A 1 291 ? -4.940 12.368 0.912 1.00 66.19 291 PRO A C 1
ATOM 2265 O O . PRO A 1 291 ? -5.619 12.467 1.936 1.00 66.19 291 PRO A O 1
ATOM 2268 N N . ASP A 1 292 ? -4.977 13.243 -0.086 1.00 60.28 292 ASP A N 1
ATOM 2269 C CA . ASP A 1 292 ? -5.845 14.400 -0.147 1.00 60.28 292 ASP A CA 1
ATOM 2270 C C . ASP A 1 292 ? -7.208 13.903 -0.606 1.00 60.28 292 ASP A C 1
ATOM 2272 O O . ASP A 1 292 ? -7.548 13.903 -1.786 1.00 60.28 292 ASP A O 1
ATOM 2276 N N . THR A 1 293 ? -7.980 13.372 0.336 1.00 53.16 293 THR A N 1
ATOM 2277 C CA . THR A 1 293 ? -9.419 13.328 0.127 1.00 53.16 293 THR A CA 1
ATOM 2278 C C . THR A 1 293 ? -9.896 14.734 0.378 1.00 53.16 293 THR A C 1
ATOM 2280 O O . THR A 1 293 ? -10.163 15.080 1.524 1.00 53.16 293 THR A O 1
ATOM 2283 N N . THR A 1 294 ? -9.944 15.566 -0.657 1.00 46.28 294 THR A N 1
ATOM 2284 C CA . THR A 1 294 ? -10.616 16.857 -0.558 1.00 46.28 294 THR A CA 1
ATOM 2285 C C . THR A 1 294 ? -11.987 16.624 0.096 1.00 46.28 294 THR A C 1
ATOM 2287 O O . THR A 1 294 ? -12.757 15.790 -0.384 1.00 46.28 294 THR A O 1
ATOM 2290 N N . PRO A 1 295 ? -12.274 17.270 1.243 1.00 48.78 295 PRO A N 1
ATOM 2291 C CA . PRO A 1 295 ? -11.616 18.476 1.755 1.00 48.78 295 PRO A CA 1
ATOM 2292 C C . PRO A 1 295 ? -10.528 18.288 2.841 1.00 48.78 295 PRO A C 1
ATOM 2294 O O . PRO A 1 295 ? -9.965 19.297 3.269 1.00 48.78 295 PRO A O 1
ATOM 2297 N N . LYS A 1 296 ? -10.251 17.075 3.345 1.00 64.31 296 LYS A N 1
ATOM 2298 C CA . LYS A 1 296 ? -9.372 16.835 4.508 1.00 64.31 296 LYS A CA 1
ATOM 2299 C C . LYS A 1 296 ? -8.547 15.538 4.416 1.00 64.31 296 LYS A C 1
ATOM 2301 O O . LYS A 1 296 ? -9.123 14.466 4.211 1.00 64.31 296 LYS A O 1
ATOM 2306 N N . PRO A 1 297 ? -7.226 15.580 4.667 1.00 69.62 297 PRO A N 1
ATOM 2307 C CA . PRO A 1 297 ? -6.389 14.386 4.675 1.00 69.62 297 PRO A CA 1
ATOM 2308 C C . PRO A 1 297 ? -6.694 13.488 5.884 1.00 69.62 297 PRO A C 1
ATOM 2310 O O . PRO A 1 297 ? -7.145 13.952 6.936 1.00 69.62 297 PRO A O 1
ATOM 2313 N N . SER A 1 298 ? -6.420 12.189 5.743 1.00 76.25 298 SER A N 1
ATOM 2314 C CA . SER A 1 298 ? -6.615 11.196 6.806 1.00 76.25 298 SER A CA 1
ATOM 2315 C C . SER A 1 298 ? -5.294 10.527 7.210 1.00 76.25 298 SER A C 1
ATOM 2317 O O . SER A 1 298 ? -4.523 10.150 6.327 1.00 76.25 298 SER A O 1
ATOM 2319 N N . PRO A 1 299 ? -5.011 10.349 8.517 1.00 79.31 299 PRO A N 1
ATOM 2320 C CA . PRO A 1 299 ? -3.765 9.759 8.998 1.00 79.31 299 PRO A CA 1
ATOM 2321 C C . PRO A 1 299 ? -3.780 8.221 8.994 1.00 79.31 299 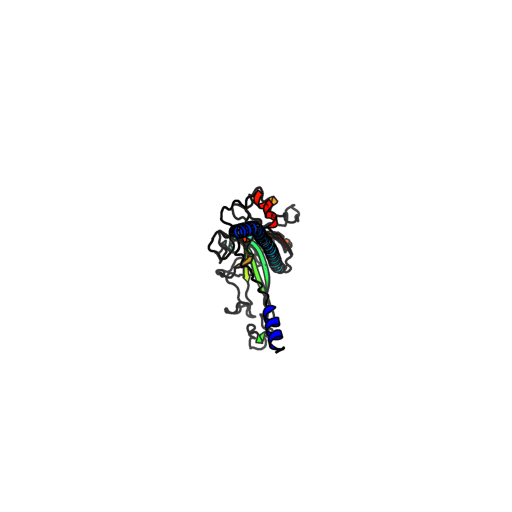PRO A C 1
ATOM 2323 O O . PRO A 1 299 ? -2.846 7.617 9.510 1.00 79.31 299 PRO A O 1
ATOM 2326 N N . GLY A 1 300 ? -4.824 7.581 8.451 1.00 87.56 300 GLY A N 1
ATOM 2327 C CA . GLY A 1 300 ? -4.958 6.121 8.408 1.00 87.56 300 GLY A CA 1
ATOM 2328 C C . GLY A 1 300 ? -3.856 5.407 7.637 1.00 87.56 300 GLY A C 1
ATOM 2329 O O . GLY A 1 300 ? -3.402 4.339 8.042 1.00 87.56 300 GLY A O 1
ATOM 2330 N N . PHE A 1 301 ? -3.409 6.007 6.535 1.00 91.50 301 PHE A N 1
ATOM 2331 C CA . PHE A 1 301 ? -2.345 5.457 5.709 1.00 91.50 301 PHE A CA 1
ATOM 2332 C C . PHE A 1 301 ? -1.596 6.579 5.002 1.00 91.50 301 PHE A C 1
ATOM 2334 O O . PHE A 1 301 ? -2.171 7.312 4.201 1.00 91.50 301 PHE A O 1
ATOM 2341 N N . TYR A 1 302 ? -0.308 6.712 5.290 1.00 92.06 302 TYR A N 1
ATOM 2342 C CA . TYR A 1 302 ? 0.570 7.646 4.598 1.00 92.06 302 TYR A CA 1
ATOM 2343 C C . TYR A 1 302 ? 1.996 7.108 4.551 1.00 92.06 302 TYR A C 1
ATOM 2345 O O . TYR A 1 302 ? 2.367 6.196 5.293 1.00 92.06 302 TYR A O 1
ATOM 2353 N N . VAL A 1 303 ? 2.806 7.664 3.654 1.00 93.12 303 VAL A N 1
ATOM 2354 C CA . VAL A 1 303 ? 4.194 7.237 3.471 1.00 93.12 303 VAL A CA 1
ATOM 2355 C C . VAL A 1 303 ? 5.116 8.436 3.333 1.00 93.12 303 VAL A C 1
ATOM 2357 O O . VAL A 1 303 ? 4.725 9.473 2.803 1.00 93.12 303 VAL A O 1
ATOM 2360 N N . CYS A 1 304 ? 6.349 8.272 3.794 1.00 93.94 304 CYS A N 1
ATOM 2361 C CA . CYS A 1 304 ? 7.472 9.131 3.454 1.00 93.94 304 CYS A CA 1
ATOM 2362 C C . CYS A 1 304 ? 8.366 8.375 2.474 1.00 93.94 304 CYS A C 1
ATOM 2364 O O . CYS A 1 304 ? 8.725 7.231 2.749 1.00 93.94 304 CYS A O 1
ATOM 2366 N N . VAL A 1 305 ? 8.759 8.995 1.369 1.00 94.50 305 VAL A N 1
ATOM 2367 C CA . VAL A 1 305 ? 9.596 8.372 0.339 1.00 94.50 305 VAL A CA 1
ATOM 2368 C C . VAL A 1 305 ? 10.840 9.215 0.110 1.00 94.50 305 VAL A C 1
ATOM 2370 O O . VAL A 1 305 ? 10.762 10.434 0.024 1.00 94.50 305 VAL A O 1
ATOM 2373 N N . ASN A 1 306 ? 11.985 8.553 0.001 1.00 93.12 306 ASN A N 1
ATOM 2374 C CA . ASN A 1 306 ? 13.222 9.117 -0.513 1.00 93.12 306 ASN A CA 1
ATOM 2375 C C . ASN A 1 306 ? 13.602 8.335 -1.774 1.00 93.12 306 ASN A C 1
ATOM 2377 O O . ASN A 1 306 ? 14.193 7.252 -1.702 1.00 93.12 306 ASN A O 1
ATOM 2381 N N . THR A 1 307 ? 13.215 8.882 -2.925 1.00 90.56 307 THR A N 1
ATOM 2382 C CA . THR A 1 307 ? 13.376 8.245 -4.238 1.00 90.56 307 THR A CA 1
ATOM 2383 C C . THR A 1 307 ? 14.848 8.055 -4.606 1.00 90.56 307 THR A C 1
ATOM 2385 O O . THR A 1 307 ? 15.207 7.013 -5.145 1.00 90.56 307 THR A O 1
ATOM 2388 N N . GLU A 1 308 ? 15.722 9.004 -4.248 1.00 88.25 308 GLU A N 1
ATOM 2389 C CA . GLU A 1 308 ? 17.168 8.929 -4.522 1.00 88.25 308 GLU A CA 1
ATOM 2390 C C . GLU A 1 308 ? 17.830 7.737 -3.823 1.00 88.25 308 GLU A C 1
ATOM 2392 O O . GLU A 1 308 ? 18.714 7.087 -4.378 1.00 88.25 308 GLU A O 1
ATOM 2397 N N . LYS A 1 309 ? 17.393 7.429 -2.598 1.00 89.62 309 LYS A N 1
ATOM 2398 C CA . LYS A 1 309 ? 17.917 6.303 -1.812 1.00 89.62 309 LYS A CA 1
ATOM 2399 C C . LYS A 1 309 ? 17.084 5.027 -1.954 1.00 89.62 309 LYS A C 1
ATOM 2401 O O . LYS A 1 309 ? 17.442 4.019 -1.340 1.00 89.62 309 LYS A O 1
ATOM 2406 N N . ASN A 1 310 ? 15.992 5.066 -2.725 1.00 92.12 310 ASN A N 1
ATOM 2407 C CA . ASN A 1 310 ? 15.003 3.994 -2.851 1.00 92.12 310 ASN A CA 1
ATOM 2408 C C . ASN A 1 310 ? 14.510 3.494 -1.473 1.00 92.12 310 ASN A C 1
ATOM 2410 O O . ASN A 1 310 ? 14.480 2.291 -1.204 1.00 92.12 310 ASN A O 1
ATOM 2414 N N . ILE A 1 311 ? 14.193 4.425 -0.563 1.00 93.75 311 ILE A N 1
ATOM 2415 C CA . ILE A 1 311 ? 13.710 4.133 0.799 1.00 93.75 311 ILE A CA 1
ATOM 2416 C C . ILE A 1 311 ? 12.287 4.656 0.947 1.00 93.75 311 ILE A C 1
ATOM 2418 O O . ILE A 1 311 ? 11.990 5.776 0.535 1.00 93.75 311 ILE A O 1
ATOM 2422 N N . ALA A 1 312 ? 11.426 3.876 1.592 1.00 95.12 312 ALA A N 1
ATOM 2423 C CA . ALA A 1 312 ? 10.118 4.329 2.034 1.00 95.12 312 ALA A CA 1
ATOM 2424 C C . ALA A 1 312 ? 9.907 4.013 3.515 1.00 95.12 312 ALA A C 1
ATOM 2426 O O . ALA A 1 312 ? 10.329 2.972 4.018 1.00 95.12 312 ALA A O 1
ATOM 2427 N N . ARG A 1 313 ? 9.215 4.916 4.206 1.00 95.25 313 ARG A N 1
ATOM 2428 C CA . ARG A 1 313 ? 8.701 4.718 5.555 1.00 95.25 313 ARG A CA 1
ATOM 2429 C C . ARG A 1 313 ? 7.183 4.777 5.508 1.00 95.25 313 ARG A C 1
ATOM 2431 O O . ARG A 1 313 ? 6.611 5.806 5.158 1.00 95.25 313 ARG A O 1
ATOM 2438 N N . VAL A 1 314 ? 6.552 3.664 5.840 1.00 94.50 314 VAL A N 1
ATOM 2439 C CA . VAL A 1 314 ? 5.106 3.473 5.810 1.00 94.50 314 VAL A CA 1
ATOM 2440 C C . VAL A 1 314 ? 4.537 3.678 7.199 1.00 94.50 314 VAL A C 1
ATOM 2442 O O . VAL A 1 314 ? 5.076 3.131 8.156 1.00 94.50 314 VAL A O 1
ATOM 2445 N N . PHE A 1 315 ? 3.441 4.424 7.291 1.00 94.12 315 PHE A N 1
ATOM 2446 C CA . PHE A 1 315 ? 2.699 4.656 8.521 1.00 94.12 315 PHE A CA 1
ATOM 2447 C C . PHE A 1 315 ? 1.263 4.186 8.343 1.00 94.12 315 PHE A C 1
ATOM 2449 O O . PHE A 1 315 ? 0.550 4.666 7.457 1.00 94.12 315 PHE A O 1
ATOM 2456 N N . LEU A 1 316 ? 0.851 3.252 9.194 1.00 93.50 316 LEU A N 1
ATOM 2457 C CA . LEU A 1 316 ? -0.504 2.724 9.246 1.00 93.50 316 LEU A CA 1
ATOM 2458 C C . LEU A 1 316 ? -1.139 3.074 10.585 1.00 93.50 316 LEU A C 1
ATOM 2460 O O . LEU A 1 316 ? -0.493 2.979 11.631 1.00 93.50 316 LEU A O 1
ATOM 2464 N N . ARG A 1 317 ? -2.422 3.421 10.549 1.00 91.31 317 ARG A N 1
ATOM 2465 C CA . ARG A 1 317 ? -3.244 3.631 11.735 1.00 91.31 317 ARG A CA 1
ATOM 2466 C C . ARG A 1 317 ? -4.587 2.932 11.562 1.00 91.31 317 ARG A C 1
ATOM 2468 O O . ARG A 1 317 ? -5.370 3.278 10.679 1.00 91.31 317 ARG A O 1
ATOM 2475 N N . GLY A 1 318 ? -4.836 1.943 12.411 1.00 91.00 318 GLY A N 1
ATOM 2476 C CA . GLY A 1 318 ? -6.087 1.194 12.449 1.00 91.00 318 GLY A CA 1
ATOM 2477 C C . GLY A 1 318 ? -7.174 1.889 13.260 1.00 91.00 318 GLY A C 1
ATOM 2478 O O . GLY A 1 318 ? -6.953 2.932 13.871 1.00 91.00 318 GLY A O 1
ATOM 2479 N N . ASN A 1 319 ? -8.351 1.276 13.281 1.00 87.94 319 ASN A N 1
ATOM 2480 C CA . ASN A 1 319 ? -9.560 1.759 13.930 1.00 87.94 319 ASN A CA 1
ATOM 2481 C C . ASN A 1 319 ? -10.343 0.576 14.522 1.00 87.94 319 ASN A C 1
ATOM 2483 O O . ASN A 1 319 ? -11.326 0.096 13.955 1.00 87.94 319 ASN A O 1
ATOM 2487 N N . ALA A 1 320 ? -9.911 0.120 15.696 1.00 90.06 320 ALA A N 1
ATOM 2488 C CA . ALA A 1 320 ? -10.570 -0.942 16.450 1.00 90.06 320 ALA A CA 1
ATOM 2489 C C . ALA A 1 320 ? -11.987 -0.557 16.896 1.00 90.06 320 ALA A C 1
ATOM 2491 O O . ALA A 1 320 ? -12.840 -1.426 17.068 1.00 90.06 320 ALA A O 1
ATOM 2492 N N . TRP A 1 321 ? -12.265 0.743 17.051 1.00 85.31 321 TRP A N 1
ATOM 2493 C CA . TRP A 1 321 ? -13.588 1.231 17.444 1.00 85.31 321 TRP A CA 1
ATOM 2494 C C . TRP A 1 321 ? -14.665 0.870 16.412 1.00 85.31 321 TRP A C 1
ATOM 2496 O O . TRP A 1 321 ? -15.777 0.502 16.787 1.00 85.31 321 TRP A O 1
ATOM 2506 N N . ALA A 1 322 ? -14.319 0.866 15.120 1.00 82.94 322 ALA A N 1
ATOM 2507 C CA . ALA A 1 322 ? -15.239 0.455 14.057 1.00 82.94 322 ALA A CA 1
ATOM 2508 C C . ALA A 1 322 ? -15.693 -1.012 14.149 1.00 82.94 322 ALA A C 1
ATOM 2510 O O . ALA A 1 322 ? -16.708 -1.364 13.550 1.00 82.94 322 ALA A O 1
ATOM 2511 N N . ARG A 1 323 ? -14.970 -1.873 14.878 1.00 84.62 323 ARG A N 1
ATOM 2512 C CA . ARG A 1 323 ? -15.349 -3.286 15.068 1.00 84.62 323 ARG A CA 1
ATOM 2513 C C . ARG A 1 323 ? -16.477 -3.466 16.073 1.00 84.62 323 ARG A C 1
ATOM 2515 O O . ARG A 1 323 ? -17.239 -4.420 15.971 1.00 84.62 323 ARG A O 1
ATOM 2522 N N . ILE A 1 324 ? -16.566 -2.565 17.045 1.00 83.19 324 ILE A N 1
ATOM 2523 C CA . ILE A 1 324 ? -17.549 -2.631 18.133 1.00 83.19 324 ILE A CA 1
ATOM 2524 C C . ILE A 1 324 ? -18.714 -1.666 17.924 1.00 83.19 324 ILE A C 1
ATOM 2526 O O . ILE A 1 324 ? -19.814 -1.928 18.406 1.00 83.19 324 ILE A O 1
ATOM 2530 N N . THR A 1 325 ? -18.499 -0.602 17.151 1.00 74.81 325 THR A N 1
ATOM 2531 C CA . THR A 1 325 ? -19.524 0.390 16.838 1.00 74.81 325 THR A CA 1
ATOM 2532 C C . THR A 1 325 ? -19.528 0.643 15.328 1.00 74.81 325 THR A C 1
ATOM 2534 O O . THR A 1 325 ? -18.575 1.233 14.815 1.00 74.81 325 THR A O 1
ATOM 2537 N N . PRO A 1 326 ? -20.580 0.237 14.589 1.00 63.25 326 PRO A N 1
ATOM 2538 C CA . PRO A 1 326 ? -20.674 0.526 13.163 1.00 63.25 326 PRO A CA 1
ATOM 2539 C C . PRO A 1 326 ? -20.649 2.042 12.939 1.00 63.25 326 PRO A C 1
ATOM 2541 O O . PRO A 1 326 ? -21.446 2.779 13.528 1.00 63.25 326 PRO A O 1
ATOM 2544 N N . ILE A 1 327 ? -19.748 2.528 12.086 1.00 60.75 327 ILE A N 1
ATOM 2545 C CA . ILE A 1 327 ? -19.614 3.961 11.833 1.00 60.75 327 ILE A CA 1
ATOM 2546 C C . ILE A 1 327 ? -20.716 4.399 10.865 1.00 60.75 327 ILE A C 1
ATOM 2548 O O . ILE A 1 327 ? -20.624 4.194 9.658 1.00 60.75 327 ILE A O 1
ATOM 2552 N N . ARG A 1 328 ? -21.750 5.072 11.374 1.00 54.94 328 ARG A N 1
ATOM 2553 C CA . ARG A 1 328 ? -22.724 5.776 10.525 1.00 54.94 328 ARG A CA 1
ATOM 2554 C C . ARG A 1 328 ? -22.170 7.144 10.115 1.00 54.94 328 ARG A C 1
ATOM 2556 O O . ARG A 1 328 ? -21.494 7.802 10.908 1.00 54.94 328 ARG A O 1
ATOM 2563 N N . SER A 1 329 ? -22.433 7.574 8.879 1.00 44.19 329 SER A N 1
ATOM 2564 C CA . SER A 1 329 ? -22.103 8.929 8.418 1.00 44.19 329 SER A CA 1
ATOM 2565 C C . SER A 1 329 ? -22.701 9.961 9.382 1.00 44.19 329 SER A C 1
ATOM 2567 O O . SER A 1 329 ? -23.903 9.921 9.644 1.00 44.19 329 SER A O 1
ATOM 2569 N N . GLY A 1 330 ? -21.872 10.857 9.924 1.00 48.25 330 GLY A N 1
ATOM 2570 C CA . GLY A 1 330 ? -22.300 11.855 10.911 1.00 48.25 330 GLY A CA 1
ATOM 2571 C C . GLY A 1 330 ? -22.194 11.427 12.379 1.00 48.25 330 GLY A C 1
ATOM 2572 O O . GLY A 1 330 ? -22.785 12.091 13.225 1.00 48.25 330 GLY A O 1
ATOM 2573 N N . ASN A 1 331 ? -21.461 10.353 12.710 1.00 47.78 331 ASN A N 1
ATOM 2574 C CA . ASN A 1 331 ? -21.266 9.960 14.107 1.00 47.78 331 ASN A CA 1
ATOM 2575 C C . ASN A 1 331 ? -20.432 11.021 14.883 1.00 47.78 331 ASN A C 1
ATOM 2577 O O . ASN A 1 331 ? -19.258 11.217 14.545 1.00 47.78 331 ASN A O 1
ATOM 2581 N N . PRO A 1 332 ? -20.985 11.699 15.914 1.00 46.28 332 PRO A N 1
ATOM 2582 C CA . PRO A 1 332 ? -20.279 12.713 16.717 1.00 46.28 332 PRO A CA 1
ATOM 2583 C C . PRO A 1 332 ? -19.061 12.178 17.502 1.00 46.28 332 PRO A C 1
ATOM 2585 O O . PRO A 1 332 ? -18.251 12.965 18.006 1.00 46.28 332 PRO A O 1
ATOM 2588 N N . ASP A 1 333 ? -18.882 10.853 17.552 1.00 47.50 333 ASP A N 1
ATOM 2589 C CA . ASP A 1 333 ? -17.777 10.162 18.235 1.00 47.50 333 ASP A CA 1
ATOM 2590 C C . ASP A 1 333 ? -16.394 10.347 17.577 1.00 47.50 333 ASP A C 1
ATOM 2592 O O . ASP A 1 333 ? -15.377 9.981 18.163 1.00 47.50 333 ASP A O 1
ATOM 2596 N N . TYR A 1 334 ? -16.328 10.950 16.384 1.00 52.06 334 TYR A N 1
ATOM 2597 C CA . TYR A 1 334 ? -15.075 11.308 15.698 1.00 52.06 334 TYR A CA 1
ATOM 2598 C C . TYR A 1 334 ? -14.706 12.796 15.846 1.00 52.06 334 TYR A C 1
ATOM 2600 O O . TYR A 1 334 ? -13.918 13.336 15.069 1.00 52.06 334 TYR A O 1
ATOM 2608 N N . SER A 1 335 ? -15.252 13.486 16.853 1.00 54.97 335 SER A N 1
ATOM 2609 C CA . SER A 1 335 ? -14.764 14.813 17.248 1.00 54.97 335 SER A CA 1
ATOM 2610 C C . SER A 1 335 ? -13.368 14.727 17.891 1.00 54.97 335 SER A C 1
ATOM 2612 O O . SER A 1 335 ? -12.994 13.717 18.494 1.00 54.97 335 SER A O 1
ATOM 2614 N N . ASN A 1 336 ? -12.565 15.793 17.780 1.00 54.94 336 ASN A N 1
ATOM 2615 C CA . ASN A 1 336 ? -11.172 15.810 18.257 1.00 54.94 336 ASN A CA 1
ATOM 2616 C C . ASN A 1 336 ? -11.009 15.458 19.754 1.00 54.94 336 ASN A C 1
ATOM 2618 O O . ASN A 1 336 ? -9.971 14.913 20.133 1.00 54.94 336 ASN A O 1
ATOM 2622 N N . ASP A 1 337 ? -12.024 15.708 20.588 1.00 52.31 337 ASP A N 1
ATOM 2623 C CA . ASP A 1 337 ? -12.002 15.382 22.020 1.00 52.31 337 ASP A CA 1
ATOM 2624 C C . ASP A 1 337 ? -12.443 13.942 22.330 1.00 52.31 337 ASP A C 1
ATOM 2626 O O . ASP A 1 337 ? -11.901 13.320 23.248 1.00 52.31 337 ASP A O 1
ATOM 2630 N N . ALA A 1 338 ? -13.356 13.369 21.539 1.00 55.81 338 ALA A N 1
ATOM 2631 C CA . ALA A 1 338 ? -13.712 11.952 21.628 1.00 55.81 338 ALA A CA 1
ATOM 2632 C C . ALA A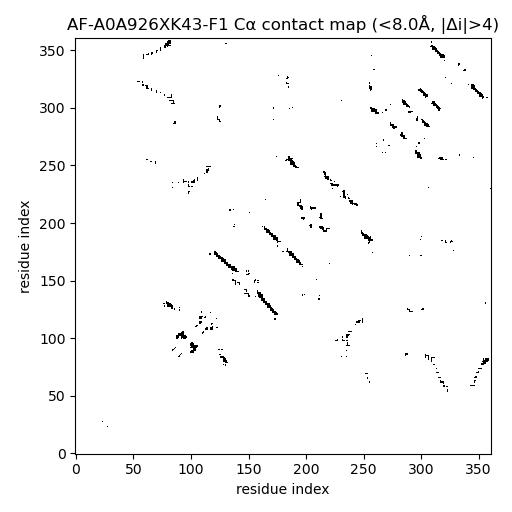 1 338 ? -12.535 11.057 21.194 1.00 55.81 338 ALA A C 1
ATOM 2634 O O . ALA A 1 338 ? -12.211 10.074 21.860 1.00 55.81 338 ALA A O 1
ATOM 2635 N N . LEU A 1 339 ? -11.795 11.473 20.162 1.00 59.38 339 LEU A N 1
ATOM 2636 C CA . LEU A 1 339 ? -10.613 10.767 19.657 1.00 59.38 339 LEU A CA 1
ATOM 2637 C C . LEU A 1 339 ? -9.461 10.675 20.667 1.00 59.38 339 LEU A C 1
ATOM 2639 O O . LEU A 1 339 ? -8.740 9.680 20.673 1.00 59.38 339 LEU A O 1
ATOM 2643 N N . LYS A 1 340 ? -9.291 11.672 21.550 1.00 60.75 340 LYS A N 1
ATOM 2644 C CA . LYS A 1 340 ? -8.292 11.602 22.634 1.00 60.75 340 LYS A CA 1
ATOM 2645 C C . LYS A 1 340 ? -8.633 10.521 23.657 1.00 60.75 340 LYS A C 1
ATOM 2647 O O . LYS A 1 340 ? -7.733 9.834 24.128 1.00 60.75 340 LYS A O 1
ATOM 2652 N N . LYS A 1 341 ? -9.918 10.356 23.986 1.00 64.19 341 LYS A N 1
ATOM 2653 C CA . LYS A 1 341 ? -10.395 9.305 24.903 1.00 64.19 341 LYS A CA 1
ATOM 2654 C C . LYS A 1 341 ? -10.344 7.917 24.262 1.00 64.19 341 LYS A C 1
ATOM 2656 O O . LYS A 1 341 ? -10.194 6.922 24.961 1.00 64.19 341 LYS A O 1
ATOM 2661 N N . LEU A 1 342 ? -10.439 7.865 22.936 1.00 75.06 342 LEU A N 1
ATOM 2662 C CA . LEU A 1 342 ? -10.438 6.639 22.146 1.00 75.06 342 LEU A CA 1
ATOM 2663 C C . LEU A 1 342 ? -9.056 6.273 21.584 1.00 75.06 342 LEU A C 1
ATOM 2665 O O . LEU A 1 342 ? -8.976 5.340 20.797 1.00 75.06 342 LEU A O 1
ATOM 2669 N N . SER A 1 343 ? -7.968 6.948 21.974 1.00 77.44 343 SER A N 1
ATOM 2670 C CA . SER A 1 343 ? -6.622 6.722 21.412 1.00 77.44 343 SER A CA 1
ATOM 2671 C C . SER A 1 343 ? -6.169 5.257 21.470 1.00 77.44 343 SER A C 1
ATOM 2673 O O . SER A 1 343 ? -5.571 4.774 20.513 1.00 77.44 343 SER A O 1
ATOM 2675 N N . SER A 1 344 ? -6.541 4.529 22.530 1.00 84.62 344 SER A N 1
ATOM 2676 C CA . SER A 1 344 ? -6.281 3.085 22.686 1.00 84.62 344 SER A CA 1
ATOM 2677 C C . SER A 1 344 ? -6.972 2.188 21.648 1.00 84.62 344 SER A C 1
ATOM 2679 O O . SER A 1 344 ? -6.633 1.018 21.543 1.00 84.62 344 SER A O 1
ATOM 2681 N N . TYR A 1 345 ? -7.928 2.712 20.878 1.00 86.94 345 TYR A N 1
ATOM 2682 C CA . TYR A 1 345 ? -8.597 2.003 19.783 1.00 86.94 345 TYR A CA 1
ATOM 2683 C C . TYR A 1 345 ? -7.991 2.310 18.408 1.00 86.94 345 TYR A C 1
ATOM 2685 O O . TYR A 1 345 ? -8.503 1.823 17.401 1.00 86.94 345 TYR A O 1
ATOM 2693 N N . PHE A 1 346 ? -6.924 3.108 18.336 1.00 88.31 346 PHE A N 1
ATOM 2694 C CA . PHE A 1 346 ? -6.262 3.451 17.078 1.00 88.31 346 PHE A CA 1
ATOM 2695 C C . PHE A 1 346 ? -4.812 2.972 17.079 1.00 88.31 346 PHE A C 1
ATOM 2697 O O . PHE A 1 346 ? -3.903 3.797 17.224 1.00 88.31 346 PHE A O 1
ATOM 2704 N N . PRO A 1 347 ? -4.580 1.658 16.935 1.00 92.19 347 PRO A N 1
ATOM 2705 C CA . PRO A 1 347 ? -3.231 1.123 16.905 1.00 92.19 347 PRO A CA 1
ATOM 2706 C C . PRO A 1 347 ? -2.467 1.649 15.694 1.00 92.19 347 PRO A C 1
ATOM 2708 O O . PRO A 1 347 ? -3.044 1.873 14.625 1.00 92.19 347 PRO A O 1
ATOM 2711 N N . THR A 1 348 ? -1.165 1.845 15.862 1.00 92.12 348 THR A N 1
ATOM 2712 C CA . THR A 1 348 ? -0.276 2.334 14.811 1.00 92.12 348 THR A CA 1
ATOM 2713 C C . THR A 1 348 ? 0.825 1.324 14.532 1.00 92.12 348 THR A C 1
ATOM 2715 O O . THR A 1 348 ? 1.353 0.696 15.444 1.00 92.12 348 THR A O 1
ATOM 2718 N N . ALA A 1 349 ? 1.201 1.197 13.263 1.00 94.44 349 ALA A N 1
ATOM 2719 C CA . ALA A 1 349 ? 2.393 0.466 12.852 1.00 94.44 349 ALA A CA 1
ATOM 2720 C C . ALA A 1 349 ? 3.216 1.330 11.902 1.00 94.44 349 ALA A C 1
ATOM 2722 O O . ALA A 1 349 ? 2.684 2.122 11.121 1.00 94.44 349 ALA A O 1
ATOM 2723 N N . THR A 1 350 ? 4.534 1.202 11.991 1.00 93.94 350 THR A N 1
ATOM 2724 C CA . THR A 1 350 ? 5.470 1.903 11.114 1.00 93.94 350 THR A CA 1
ATOM 2725 C C . THR A 1 350 ? 6.513 0.925 10.612 1.00 93.94 350 THR A C 1
ATOM 2727 O O . THR A 1 350 ? 7.069 0.163 11.398 1.00 93.94 350 THR A O 1
ATOM 2730 N N . ALA A 1 351 ? 6.805 0.971 9.316 1.00 94.06 351 ALA A N 1
ATOM 2731 C CA . ALA A 1 351 ? 7.858 0.170 8.709 1.00 94.06 351 ALA A CA 1
ATOM 2732 C C . ALA A 1 351 ? 8.735 1.054 7.824 1.00 94.06 351 ALA A C 1
ATOM 2734 O O . ALA A 1 351 ? 8.231 1.737 6.938 1.00 94.06 351 ALA A O 1
ATOM 2735 N N . GLU A 1 352 ? 10.047 1.043 8.051 1.00 94.62 352 GLU A N 1
ATOM 2736 C CA . GLU A 1 352 ? 11.021 1.651 7.145 1.00 94.62 352 GLU A CA 1
ATOM 2737 C C . GLU A 1 352 ? 11.738 0.564 6.360 1.00 94.62 352 GLU A C 1
ATOM 2739 O O . GLU A 1 352 ? 12.264 -0.389 6.935 1.00 94.62 352 GLU A O 1
ATOM 2744 N N . VAL A 1 353 ? 11.762 0.715 5.040 1.00 94.50 353 VAL A N 1
ATOM 2745 C CA . VAL A 1 353 ? 12.329 -0.275 4.135 1.00 94.50 353 VAL A CA 1
ATOM 2746 C C . VAL A 1 353 ? 13.109 0.410 3.028 1.00 94.50 353 VAL A C 1
ATOM 2748 O O . VAL A 1 353 ? 12.627 1.342 2.385 1.00 94.50 353 VAL A O 1
ATOM 2751 N N . ARG A 1 354 ? 14.310 -0.107 2.770 1.00 92.94 354 ARG A N 1
ATOM 2752 C CA . ARG A 1 354 ? 15.085 0.182 1.564 1.00 92.94 354 ARG A CA 1
ATOM 2753 C C . ARG A 1 354 ? 14.825 -0.907 0.524 1.00 92.94 354 ARG A C 1
ATOM 2755 O O . ARG A 1 354 ? 15.003 -2.088 0.821 1.00 92.94 354 ARG A O 1
ATOM 2762 N N . GLY A 1 355 ? 14.461 -0.512 -0.692 1.00 86.50 355 GLY A N 1
ATOM 2763 C CA . GLY A 1 355 ? 14.350 -1.426 -1.824 1.00 86.50 355 GLY A CA 1
ATOM 2764 C C . GLY A 1 355 ? 15.728 -1.894 -2.293 1.00 86.50 355 GLY A C 1
ATOM 2765 O O . GLY A 1 355 ? 16.628 -1.085 -2.525 1.00 86.50 355 GLY A O 1
ATOM 2766 N N . ILE A 1 356 ? 15.904 -3.210 -2.418 1.00 81.44 356 ILE A N 1
ATOM 2767 C CA . ILE A 1 356 ? 17.197 -3.846 -2.738 1.00 81.44 356 ILE A CA 1
ATOM 2768 C C . ILE A 1 356 ? 17.399 -3.956 -4.264 1.00 81.44 356 ILE A C 1
ATOM 2770 O O . ILE A 1 356 ? 18.502 -4.197 -4.751 1.00 81.44 356 ILE A O 1
ATOM 2774 N N . GLY A 1 357 ? 16.339 -3.769 -5.052 1.00 67.88 357 GLY A N 1
ATOM 2775 C CA . GLY A 1 357 ? 16.329 -4.001 -6.492 1.00 67.88 357 GLY A CA 1
ATOM 2776 C C . GLY A 1 357 ? 16.849 -2.844 -7.343 1.00 67.88 357 GLY A C 1
ATOM 2777 O O . GLY A 1 357 ? 16.232 -2.578 -8.356 1.00 67.88 357 GLY A O 1
ATOM 2778 N N . GLY A 1 358 ? 17.916 -2.139 -6.966 1.00 65.19 358 GLY A N 1
ATOM 2779 C CA . GLY A 1 358 ? 18.322 -0.908 -7.665 1.00 65.19 358 GLY A CA 1
ATOM 2780 C C . GLY A 1 358 ? 18.414 -1.043 -9.197 1.00 65.19 358 GLY A C 1
ATOM 2781 O O . GLY A 1 358 ? 19.011 -1.996 -9.707 1.00 65.19 358 GLY A O 1
ATOM 2782 N N . LEU A 1 359 ? 17.837 -0.075 -9.919 1.00 62.12 359 LEU A N 1
ATOM 2783 C CA . LEU A 1 359 ? 18.091 0.125 -11.348 1.00 62.12 359 LEU A CA 1
ATOM 2784 C C . LEU A 1 359 ? 19.529 0.622 -11.503 1.00 62.12 359 LEU A C 1
ATOM 2786 O O . LEU A 1 359 ? 19.887 1.653 -10.939 1.00 62.12 359 LEU A O 1
ATOM 2790 N N . ARG A 1 360 ? 20.362 -0.131 -12.221 1.00 48.34 360 ARG A N 1
ATOM 2791 C CA . ARG A 1 360 ? 21.663 0.371 -12.673 1.00 48.34 360 ARG A CA 1
ATOM 2792 C C . ARG A 1 360 ? 21.439 1.122 -13.982 1.00 48.34 360 ARG A C 1
ATOM 2794 O O . ARG A 1 360 ? 20.727 0.601 -14.839 1.00 48.34 360 ARG A O 1
ATOM 2801 N N . GLU A 1 361 ? 21.990 2.330 -14.067 1.00 42.09 361 GLU A N 1
ATOM 2802 C CA . GLU A 1 361 ? 22.068 3.108 -15.311 1.00 42.09 361 GLU A CA 1
ATOM 2803 C C . GLU A 1 361 ? 22.936 2.415 -16.362 1.00 42.09 361 GLU A C 1
ATOM 2805 O O . GLU A 1 361 ? 23.923 1.742 -15.967 1.00 42.09 361 GLU A O 1
#

Radius of gyration: 33.4 Å; Cα contacts (8 Å, |Δi|>4): 683; chains: 1; bounding box: 69×92×102 Å

Nearest PDB structures (foldseek):
  8zkm-assembly1_K  TM=2.143E-01  e=1.652E+00  Vibrio cholerae